Protein AF-A0A6C0CY95-F1 (afdb_monomer_lite)

pLDDT: mean 88.6, std 11.16, range [28.36, 98.69]

Organism: NCBI:txid1070528

Sequence (343 aa):
MEQKIYIDSLSKNLNIINSTYLKKLYDILENHKIVFPKYLNDEILTKTTGIYPIPKSKYIDEYLFNKTKSKSVIYTYIFKINNINCSFKYYFKQKQSALLDKYIMVISYILSLFSVKNVINIHLIELEDKKFFNNKYTALHVNSGFTLYYNSKIDIFVYRKEESVKVLIHELLHSIHLSGTYKNNKKLVNYYNNLYNVNIKTINIDEIYIELWARLLNCFICSKYSENHNYNTFNKYVSIEKKISEIQSYKICNYINNNKNIDINKYTHIVEYYLAVNQLLYNINEFLKYRFSKKKIFYLKDIQSFINFIISHPDYKLHKIRKNSIFNNTFRMSVIEFNLPRR

Radius of gyration: 19.49 Å; chains: 1; bounding box: 44×44×53 Å

Foldseek 3Di:
DVLCVLLVVCLVPQDFDDFPLLVVVLVVLVPQDFFAWAFPDPPQAPFFFDQQPDDDDLLADPVLVVVSRPFTTWGWTWTDQPNETEIEIETEDDDDDVVVVVLSRLVRSLCSLADAQAHEYEGEYADQQAQWDDLADASSRAHQWEWDDDPRYIYIYGRHPFCRSLSSQLRVLVSRCQAPDFDFDPVLQVLVCVVQQENAPGAGPSLLLSSLVSQLSLLSSQLCQDPNNDSSSSSSQLSSLLVLLLAQLLLVSVSCVVPGHYNSPPRHNSCRLRPLNNLCSQVVNVLSVVLVVDPHSRHNPPVVVVSVVSSVRVDGHHDDDDPPDPSNTHPRSHSRDRDRPPD

Secondary structure (DSSP, 8-state):
-HHHHHHHHHHTT------HHHHHHHHHHHS------EES-S-----EE----PPP-TTS-HHHHHHHTT--EEEEEEEEETTEEEEEEEEESS--SHHHHHHHHHHHHHHHHS---SEEEEEEEEE----B-SS--SHHHH--EEEEE-SSEEEEEEEESTTHHHHHHHHHHHHHTTT-S----HHHHHHHHHHHT-------HHHHHHHHHHHHHHHHHHHHTSSS-SHHHHHHHHHHHHHHHHHHHHHHHHHHHHSTT--TTSSS-HIIIIIIHHHHHHTHHHHHHHHHTSSSTT----HHHHHHHHHH-------PPPTT-TTSSB--S----------

Structure (mmCIF, N/CA/C/O backbone):
data_AF-A0A6C0CY95-F1
#
_entry.id   AF-A0A6C0CY95-F1
#
loop_
_atom_site.group_PDB
_atom_site.id
_atom_site.type_symbol
_atom_site.label_atom_id
_atom_site.label_alt_id
_atom_site.label_comp_id
_atom_site.label_asym_id
_atom_site.label_entity_id
_atom_site.label_seq_id
_atom_site.pdbx_PDB_ins_code
_atom_site.Cartn_x
_atom_site.Cartn_y
_atom_site.Cartn_z
_atom_site.occupancy
_atom_site.B_iso_or_equiv
_atom_site.auth_seq_id
_atom_site.auth_comp_id
_atom_site.auth_asym_id
_atom_site.auth_atom_id
_atom_site.pdbx_PDB_model_num
ATOM 1 N N . MET A 1 1 ? -10.336 12.020 -14.032 1.00 52.97 1 MET A N 1
ATOM 2 C CA . MET A 1 1 ? -11.391 12.936 -13.543 1.00 52.97 1 MET A CA 1
ATOM 3 C C . MET A 1 1 ? -11.728 12.654 -12.079 1.00 52.97 1 MET A C 1
ATOM 5 O O . MET A 1 1 ? -11.576 13.560 -11.277 1.00 52.97 1 MET A O 1
ATOM 9 N N . GLU A 1 2 ? -12.054 11.411 -11.697 1.00 72.12 2 GLU A N 1
ATOM 10 C CA . GLU A 1 2 ? -12.375 11.038 -10.298 1.00 72.12 2 GLU A CA 1
ATOM 11 C C . GLU A 1 2 ? -11.263 11.332 -9.275 1.00 72.12 2 GLU A C 1
ATOM 13 O O . GLU A 1 2 ? -11.534 11.929 -8.238 1.00 72.12 2 GLU A O 1
ATOM 18 N N . GLN A 1 3 ? -10.002 10.985 -9.567 1.00 78.94 3 GLN A N 1
ATOM 19 C CA . GLN A 1 3 ? -8.880 11.270 -8.660 1.00 78.94 3 GLN A CA 1
ATOM 20 C C . GLN A 1 3 ? -8.777 12.755 -8.296 1.00 78.94 3 GLN A C 1
ATOM 22 O O . GLN A 1 3 ? -8.585 13.091 -7.130 1.00 78.94 3 GLN A O 1
ATOM 27 N N . LYS A 1 4 ? -8.901 13.641 -9.292 1.00 83.44 4 LYS A N 1
ATOM 28 C CA . LYS A 1 4 ? -8.810 15.089 -9.084 1.00 83.44 4 LYS A CA 1
ATOM 29 C C . LYS A 1 4 ? -9.892 15.556 -8.110 1.00 83.44 4 LYS A C 1
ATOM 31 O O . LYS A 1 4 ? -9.579 16.270 -7.171 1.00 83.44 4 LYS A O 1
ATOM 36 N N . ILE A 1 5 ? -11.119 15.049 -8.251 1.00 84.94 5 ILE A N 1
ATOM 37 C CA . ILE A 1 5 ? -12.233 15.353 -7.340 1.00 84.94 5 ILE A CA 1
ATOM 38 C C . ILE A 1 5 ? -11.896 14.940 -5.896 1.00 84.94 5 ILE A C 1
ATOM 40 O O . ILE A 1 5 ? -12.113 15.720 -4.968 1.00 84.94 5 ILE A O 1
ATOM 44 N N . TYR A 1 6 ? -11.326 13.746 -5.692 1.00 86.56 6 TYR A N 1
ATOM 45 C CA . TYR A 1 6 ? -10.910 13.300 -4.359 1.00 86.56 6 TYR A CA 1
ATOM 46 C C . TYR A 1 6 ? -9.786 14.164 -3.779 1.00 86.56 6 TYR A C 1
ATOM 48 O O . TYR A 1 6 ? -9.897 14.625 -2.642 1.00 86.56 6 TYR A O 1
ATOM 56 N N . ILE A 1 7 ? -8.726 14.409 -4.554 1.00 86.50 7 ILE A N 1
ATOM 57 C CA . ILE A 1 7 ? -7.577 15.215 -4.125 1.00 86.50 7 ILE A CA 1
ATOM 58 C C . ILE A 1 7 ? -8.008 16.644 -3.801 1.00 86.50 7 ILE A C 1
ATOM 60 O O . ILE A 1 7 ? -7.642 17.154 -2.743 1.00 86.50 7 ILE A O 1
ATOM 64 N N . ASP A 1 8 ? -8.808 17.275 -4.657 1.00 87.75 8 ASP A N 1
ATOM 65 C CA . ASP A 1 8 ? -9.293 18.640 -4.457 1.00 87.75 8 ASP A CA 1
ATOM 66 C C . ASP A 1 8 ? -10.195 18.717 -3.219 1.00 87.75 8 ASP A C 1
ATOM 68 O O . ASP A 1 8 ? -10.076 19.646 -2.418 1.00 87.75 8 ASP A O 1
ATOM 72 N N . SER A 1 9 ? -11.050 17.711 -2.996 1.00 87.56 9 SER A N 1
ATOM 73 C CA . SER A 1 9 ? -11.887 17.639 -1.796 1.00 87.56 9 SER A CA 1
ATOM 74 C C . SER A 1 9 ? -11.072 17.467 -0.511 1.00 87.56 9 SER A C 1
ATOM 76 O O . SER A 1 9 ? -11.452 18.047 0.503 1.00 87.56 9 SER A O 1
ATOM 78 N N . LEU A 1 10 ? -9.998 16.669 -0.523 1.00 89.06 10 LEU A N 1
ATOM 79 C CA . LEU A 1 10 ? -9.157 16.416 0.659 1.00 89.06 10 LEU A CA 1
ATOM 80 C C . LEU A 1 10 ? -8.126 17.517 0.900 1.00 89.06 10 LEU A C 1
ATOM 82 O O . LEU A 1 10 ? -7.694 17.706 2.032 1.00 89.06 10 LEU A O 1
ATOM 86 N N . SER A 1 11 ? -7.738 18.245 -0.148 1.00 88.00 11 SER A N 1
ATOM 87 C CA . SER A 1 11 ? -6.786 19.354 -0.049 1.00 88.00 11 SER A CA 1
ATOM 88 C C . SER A 1 11 ? -7.379 20.559 0.689 1.00 88.00 11 SER A C 1
ATOM 90 O O . SER A 1 11 ? -6.632 21.364 1.242 1.00 88.00 11 SER A O 1
ATOM 92 N N . LYS A 1 12 ? -8.713 20.681 0.737 1.00 84.62 12 LYS A N 1
ATOM 93 C CA . LYS A 1 12 ? -9.406 21.707 1.527 1.00 84.62 12 LYS A CA 1
ATOM 94 C C . LYS A 1 12 ? -9.157 21.450 3.019 1.00 84.62 12 LYS A C 1
ATOM 96 O O . LYS A 1 12 ? -9.620 20.448 3.554 1.00 84.62 12 LYS A O 1
ATOM 101 N N . ASN A 1 13 ? -8.455 22.368 3.687 1.00 78.50 13 ASN A N 1
ATOM 102 C CA . ASN A 1 13 ? -8.052 22.271 5.100 1.00 78.50 13 ASN A CA 1
ATOM 103 C C . ASN A 1 13 ? -7.095 21.102 5.405 1.00 78.50 13 ASN A C 1
ATOM 105 O O . ASN A 1 13 ? -7.162 20.487 6.473 1.00 78.50 13 ASN A O 1
ATOM 109 N N . LEU A 1 14 ? -6.220 20.763 4.453 1.00 90.44 14 LEU A N 1
ATOM 110 C CA . LEU A 1 14 ? -5.227 19.714 4.647 1.00 90.44 14 LEU A CA 1
ATOM 111 C C . LEU A 1 14 ? -4.117 20.183 5.594 1.00 90.44 14 LEU A C 1
ATOM 113 O O . LEU A 1 14 ? -3.340 21.075 5.262 1.00 90.44 14 LEU A O 1
ATOM 117 N N . ASN A 1 15 ? -3.990 19.516 6.739 1.00 90.44 15 ASN A N 1
ATOM 118 C CA . ASN A 1 15 ? -2.839 19.702 7.615 1.00 90.44 15 ASN A CA 1
ATOM 119 C C . ASN A 1 15 ? -1.632 18.964 7.025 1.00 90.44 15 ASN A C 1
ATOM 121 O O . ASN A 1 15 ? -1.593 17.727 6.978 1.00 90.44 15 ASN A O 1
ATOM 125 N N . ILE A 1 16 ? -0.652 19.731 6.556 1.00 94.19 16 ILE A N 1
ATOM 126 C CA . ILE A 1 16 ? 0.604 19.190 6.041 1.00 94.19 16 ILE A CA 1
ATOM 127 C C . ILE A 1 16 ? 1.396 18.553 7.186 1.00 94.19 16 ILE A C 1
ATOM 129 O O . ILE A 1 16 ? 1.443 19.080 8.298 1.00 94.19 16 ILE A O 1
ATOM 133 N N . ILE A 1 17 ? 2.000 17.393 6.928 1.00 92.25 17 ILE A N 1
ATOM 134 C CA . ILE A 1 17 ? 2.817 16.704 7.923 1.00 92.25 17 ILE A CA 1
ATOM 135 C C . ILE A 1 17 ? 4.116 17.490 8.112 1.00 92.25 17 ILE A C 1
ATOM 137 O O . ILE A 1 17 ? 4.900 17.666 7.180 1.00 92.25 17 ILE A O 1
ATOM 141 N N . ASN A 1 18 ? 4.371 17.931 9.340 1.00 90.12 18 ASN A N 1
ATOM 142 C CA . ASN A 1 18 ? 5.668 18.471 9.718 1.00 90.12 18 ASN A CA 1
ATOM 143 C C . ASN A 1 18 ? 6.540 17.333 10.267 1.00 90.12 18 ASN A C 1
ATOM 145 O O . ASN A 1 18 ? 6.391 16.926 11.417 1.00 90.12 18 ASN A O 1
ATOM 149 N N . SER A 1 19 ? 7.399 16.762 9.421 1.00 93.00 19 SER A N 1
ATOM 150 C CA . SER A 1 19 ? 8.290 15.661 9.797 1.00 93.00 19 SER A CA 1
ATOM 151 C C . SER A 1 19 ? 9.636 15.787 9.095 1.00 93.00 19 SER A C 1
ATOM 153 O O . SER A 1 19 ? 9.735 15.683 7.871 1.00 93.00 19 SER A O 1
ATOM 155 N N . THR A 1 20 ? 10.700 15.935 9.881 1.00 96.19 20 THR A N 1
ATOM 156 C CA . THR A 1 20 ? 12.077 15.915 9.367 1.00 96.19 20 THR A CA 1
ATOM 157 C C . THR A 1 20 ? 12.437 14.547 8.788 1.00 96.19 20 THR A C 1
ATOM 159 O O . THR A 1 20 ? 13.171 14.463 7.806 1.00 96.19 20 THR A O 1
ATOM 162 N N . TYR A 1 21 ? 11.883 13.462 9.336 1.00 98.19 21 TYR A N 1
ATOM 163 C CA . TYR A 1 21 ? 12.096 12.110 8.821 1.00 98.19 21 TYR A CA 1
ATOM 164 C C . TYR A 1 21 ? 11.376 11.858 7.495 1.00 98.19 21 TYR A C 1
ATOM 166 O O . TYR A 1 21 ? 11.895 11.119 6.661 1.00 98.19 21 TYR A O 1
ATOM 174 N N . LEU A 1 22 ? 10.228 12.499 7.253 1.00 98.12 22 LEU A N 1
ATOM 175 C CA . LEU A 1 22 ? 9.571 12.438 5.948 1.00 98.12 22 LEU A CA 1
ATOM 176 C C . LEU A 1 22 ? 10.409 13.134 4.869 1.00 98.12 22 LEU A C 1
ATOM 178 O O . LEU A 1 22 ? 10.555 12.597 3.771 1.00 98.12 22 LEU A O 1
ATOM 182 N N . LYS A 1 23 ? 11.029 14.275 5.198 1.00 98.06 23 LYS A N 1
ATOM 183 C CA . LYS A 1 23 ? 12.003 14.936 4.316 1.00 98.06 23 LYS A CA 1
ATOM 184 C C . LYS A 1 23 ? 13.222 14.051 4.049 1.00 98.06 23 LYS A C 1
ATOM 186 O O . LYS A 1 23 ? 13.553 13.830 2.891 1.00 98.06 23 LYS A O 1
ATOM 191 N N . LYS A 1 24 ? 13.806 13.444 5.089 1.00 98.19 24 LYS A N 1
ATOM 192 C CA . LYS A 1 24 ? 14.904 12.472 4.927 1.00 98.19 24 LYS A CA 1
ATOM 193 C C . LYS A 1 24 ? 14.519 11.300 4.018 1.00 98.19 24 LYS A C 1
ATOM 195 O O . LYS A 1 24 ? 15.341 10.855 3.224 1.00 98.19 24 LYS A O 1
ATOM 200 N N . LEU A 1 25 ? 13.286 10.791 4.123 1.00 98.56 25 LEU A N 1
ATOM 201 C CA . LEU A 1 25 ? 12.800 9.725 3.243 1.00 98.56 25 LEU A CA 1
ATOM 202 C C . LEU A 1 25 ? 12.734 10.201 1.788 1.00 98.56 25 LEU A C 1
ATOM 204 O O . LEU A 1 25 ? 13.216 9.492 0.909 1.00 98.56 25 LEU A O 1
ATOM 208 N N . TYR A 1 26 ? 12.182 11.392 1.543 1.00 98.44 26 TYR A N 1
ATOM 209 C CA . TYR A 1 26 ? 12.166 11.994 0.209 1.00 98.44 26 TYR A CA 1
ATOM 210 C C . TYR A 1 26 ? 13.576 12.099 -0.375 1.00 98.44 26 TYR A C 1
ATOM 212 O O . TYR A 1 26 ? 13.793 11.674 -1.502 1.00 98.44 26 TYR A O 1
ATOM 220 N N . ASP A 1 27 ? 14.539 12.601 0.399 1.00 98.00 27 ASP A N 1
ATOM 221 C CA . ASP A 1 27 ? 15.909 12.793 -0.081 1.00 98.00 27 ASP A CA 1
ATOM 222 C C . ASP A 1 27 ? 16.593 11.452 -0.419 1.00 98.00 27 ASP A C 1
ATOM 224 O O . ASP A 1 27 ? 17.306 11.363 -1.415 1.00 98.00 27 ASP A O 1
ATOM 228 N N . ILE A 1 28 ? 16.341 10.379 0.348 1.00 97.38 28 ILE A N 1
ATOM 229 C CA . ILE A 1 28 ? 16.828 9.026 0.011 1.00 97.38 28 ILE A CA 1
ATOM 230 C C . ILE A 1 28 ? 16.225 8.532 -1.304 1.00 97.38 28 ILE A C 1
ATOM 232 O O . ILE A 1 28 ? 16.941 8.000 -2.150 1.00 97.38 28 ILE A O 1
ATOM 236 N N . LEU A 1 29 ? 14.908 8.674 -1.463 1.00 97.81 29 LEU A N 1
ATOM 237 C CA . LEU A 1 29 ? 14.194 8.197 -2.647 1.00 97.81 29 LEU A CA 1
ATOM 238 C C . LEU A 1 29 ? 14.565 9.000 -3.899 1.00 97.81 29 LEU A C 1
ATOM 240 O O . LEU A 1 29 ? 14.649 8.439 -4.994 1.00 97.81 29 LEU A O 1
ATOM 244 N N . GLU A 1 30 ? 14.810 10.298 -3.745 1.00 97.19 30 GLU A N 1
ATOM 245 C CA . GLU A 1 30 ? 15.161 11.185 -4.847 1.00 97.19 30 GLU A CA 1
ATOM 246 C C . GLU A 1 30 ? 16.589 10.970 -5.338 1.00 97.19 30 GLU A C 1
ATOM 248 O O . GLU A 1 30 ? 16.810 10.897 -6.545 1.00 97.19 30 GLU A O 1
ATOM 253 N N . ASN A 1 31 ? 17.532 10.771 -4.416 1.00 96.56 31 ASN A N 1
ATOM 254 C CA . ASN A 1 31 ? 18.930 10.504 -4.748 1.00 96.56 31 ASN A CA 1
ATOM 255 C C . ASN A 1 31 ? 19.184 9.056 -5.201 1.00 96.56 31 ASN A C 1
ATOM 257 O O . ASN A 1 31 ? 20.305 8.709 -5.582 1.00 96.56 31 ASN A O 1
ATOM 261 N N . HIS A 1 32 ? 18.170 8.188 -5.156 1.00 95.50 32 HIS A N 1
ATOM 262 C CA . HIS A 1 32 ? 18.302 6.805 -5.595 1.00 95.50 32 HIS A CA 1
ATOM 263 C C . HIS A 1 32 ? 18.453 6.706 -7.119 1.00 95.50 32 HIS A C 1
ATOM 265 O O . HIS A 1 32 ? 17.602 7.164 -7.887 1.00 95.50 32 HIS A O 1
ATOM 271 N N . LYS A 1 33 ? 19.525 6.046 -7.567 1.00 92.62 33 LYS A N 1
ATOM 272 C CA . LYS A 1 33 ? 19.811 5.848 -8.990 1.00 92.62 33 LYS A CA 1
ATOM 273 C C . LYS A 1 33 ? 18.941 4.731 -9.567 1.00 92.62 33 LYS A C 1
ATOM 275 O O . LYS A 1 33 ? 19.113 3.557 -9.241 1.00 92.62 33 LYS A O 1
ATOM 280 N N . ILE A 1 34 ? 18.051 5.104 -10.482 1.00 91.31 34 ILE A N 1
ATOM 281 C CA . ILE A 1 34 ? 17.190 4.163 -11.203 1.00 91.31 34 ILE A CA 1
ATOM 282 C C . ILE A 1 34 ? 18.030 3.345 -12.182 1.00 91.31 34 ILE A C 1
ATOM 284 O O . ILE A 1 34 ? 18.854 3.888 -12.920 1.00 91.31 34 ILE A O 1
ATOM 288 N N . VAL A 1 35 ? 17.779 2.038 -12.221 1.00 91.12 35 VAL A N 1
ATOM 289 C CA . VAL A 1 35 ? 18.323 1.149 -13.249 1.00 91.12 35 VAL A CA 1
ATOM 290 C C . VAL A 1 35 ? 17.238 0.891 -14.280 1.00 91.12 35 VAL A C 1
ATOM 292 O O . VAL A 1 35 ? 16.217 0.266 -13.990 1.00 91.12 35 VAL A O 1
ATOM 295 N N . PHE A 1 36 ? 17.454 1.423 -15.480 1.00 88.69 36 PHE A N 1
ATOM 296 C CA . PHE A 1 36 ? 16.530 1.275 -16.595 1.00 88.69 36 PHE A CA 1
ATOM 297 C C . PHE A 1 36 ? 16.501 -0.173 -17.106 1.00 88.69 36 PHE A C 1
ATOM 299 O O . PHE A 1 36 ? 17.498 -0.892 -16.991 1.00 88.69 36 PHE A O 1
ATOM 306 N N . PRO A 1 37 ? 15.356 -0.621 -17.645 1.00 88.06 37 PRO A N 1
ATOM 307 C CA . PRO A 1 37 ? 15.205 -1.987 -18.115 1.00 88.06 37 PRO A CA 1
ATOM 308 C C . PRO A 1 37 ? 16.070 -2.213 -19.360 1.00 88.06 37 PRO A C 1
ATOM 310 O O . PRO A 1 37 ? 15.991 -1.461 -20.330 1.00 88.06 37 PRO A O 1
ATOM 313 N N . LYS A 1 38 ? 16.867 -3.283 -19.354 1.00 89.56 38 LYS A N 1
ATOM 314 C CA . LYS A 1 38 ? 17.509 -3.818 -20.558 1.00 89.56 38 LYS A CA 1
ATOM 315 C C . LYS A 1 38 ? 16.559 -4.828 -21.192 1.00 89.56 38 LYS A C 1
ATOM 317 O O . LYS A 1 38 ? 16.403 -5.930 -20.664 1.00 89.56 38 LYS A O 1
ATOM 322 N N . TYR A 1 39 ? 15.902 -4.448 -22.282 1.00 84.88 39 TYR A N 1
ATOM 323 C CA . TYR A 1 39 ? 15.034 -5.354 -23.035 1.00 84.88 39 TYR A CA 1
ATOM 324 C C . TYR A 1 39 ? 15.860 -6.502 -23.621 1.00 84.88 39 TYR A C 1
ATOM 326 O O . TYR A 1 39 ? 16.982 -6.291 -24.077 1.00 84.88 39 TYR A O 1
ATOM 334 N N . LEU A 1 40 ? 15.341 -7.727 -23.510 1.00 79.06 40 LEU A N 1
ATOM 335 C CA . LEU A 1 40 ? 16.050 -8.932 -23.957 1.00 79.06 40 LEU A CA 1
ATOM 336 C C . LEU A 1 40 ? 15.693 -9.334 -25.392 1.00 79.06 40 LEU A C 1
ATOM 338 O O . LEU A 1 40 ? 16.462 -10.064 -26.003 1.00 79.06 40 LEU A O 1
ATOM 342 N N . ASN A 1 41 ? 14.580 -8.824 -25.925 1.00 71.50 41 ASN A N 1
ATOM 343 C CA . ASN A 1 41 ? 14.159 -9.020 -27.308 1.00 71.50 41 ASN A CA 1
ATOM 344 C C . ASN A 1 41 ? 13.892 -7.652 -27.950 1.00 71.50 41 ASN A C 1
ATOM 346 O O . ASN A 1 41 ? 13.248 -6.805 -27.324 1.00 71.50 41 ASN A O 1
ATOM 350 N N . ASP A 1 42 ? 14.334 -7.471 -29.197 1.00 53.16 42 ASP A N 1
ATOM 351 C CA . ASP A 1 42 ? 14.056 -6.269 -30.001 1.00 53.16 42 ASP A CA 1
ATOM 352 C C . ASP A 1 42 ? 12.573 -6.181 -30.407 1.00 53.16 42 ASP A C 1
ATOM 354 O O . ASP A 1 42 ? 12.019 -5.096 -30.593 1.00 53.16 42 ASP A O 1
ATOM 358 N N . GLU A 1 43 ? 11.879 -7.324 -30.455 1.00 50.75 43 GLU A N 1
ATOM 359 C CA . GLU A 1 43 ? 10.435 -7.384 -30.657 1.00 50.75 43 GLU A CA 1
ATOM 360 C C . GLU A 1 43 ? 9.682 -7.249 -29.330 1.00 50.75 43 GLU A C 1
ATOM 362 O O . GLU A 1 43 ? 9.414 -8.200 -28.596 1.00 50.75 43 GLU A O 1
ATOM 367 N N . ILE A 1 44 ? 9.285 -6.011 -29.063 1.00 54.22 44 ILE A N 1
ATOM 368 C CA . ILE A 1 44 ? 8.513 -5.543 -27.904 1.00 54.22 44 ILE A CA 1
ATOM 369 C C . ILE A 1 44 ? 7.109 -6.202 -27.815 1.00 54.22 44 ILE A C 1
ATOM 371 O O . ILE A 1 44 ? 6.370 -6.016 -26.847 1.00 54.22 44 ILE A O 1
ATOM 375 N N . LEU A 1 45 ? 6.685 -6.945 -28.843 1.00 55.12 45 LEU A N 1
ATOM 376 C CA . LEU A 1 45 ? 5.273 -7.148 -29.162 1.00 55.12 45 LEU A CA 1
ATOM 377 C C . LEU A 1 45 ? 4.988 -8.525 -29.782 1.00 55.12 45 LEU A C 1
ATOM 379 O O . LEU A 1 45 ? 4.619 -8.622 -30.949 1.00 55.12 45 LEU A O 1
ATOM 383 N N . THR A 1 46 ? 5.015 -9.598 -28.993 1.00 55.94 46 THR A N 1
ATOM 384 C CA . THR A 1 46 ? 4.299 -10.821 -29.398 1.00 55.94 46 THR A CA 1
ATOM 385 C C . THR A 1 46 ? 2.808 -10.638 -29.115 1.00 55.94 46 THR A C 1
ATOM 387 O O . THR A 1 46 ? 2.322 -10.901 -28.014 1.00 55.94 46 THR A O 1
ATOM 390 N N . LYS A 1 47 ? 2.058 -10.134 -30.106 1.00 56.84 47 LYS A N 1
ATOM 391 C CA . LYS A 1 47 ? 0.591 -10.102 -30.038 1.00 56.84 47 LYS A CA 1
ATOM 392 C C . LYS A 1 47 ? 0.086 -11.536 -30.146 1.00 56.84 47 LYS A C 1
ATOM 394 O O . LYS A 1 47 ? -0.072 -12.070 -31.237 1.00 56.84 47 LYS A O 1
ATOM 399 N N . THR A 1 48 ? -0.181 -12.143 -29.002 1.00 60.28 48 THR A N 1
ATOM 400 C CA . THR A 1 48 ? -0.810 -13.462 -28.926 1.00 60.28 48 THR A CA 1
ATOM 401 C C . THR A 1 48 ? -2.241 -13.315 -28.431 1.00 60.28 48 THR A C 1
ATOM 403 O O . THR A 1 48 ? -2.555 -12.423 -27.635 1.00 60.28 48 THR A O 1
ATOM 406 N N . THR A 1 49 ? -3.128 -14.169 -28.938 1.00 56.97 49 THR A N 1
ATOM 407 C CA . THR A 1 49 ? -4.439 -14.382 -28.330 1.00 56.97 49 THR A CA 1
ATOM 408 C C . THR A 1 49 ? -4.278 -15.381 -27.192 1.00 56.97 49 THR A C 1
ATOM 410 O O . THR A 1 49 ? -3.863 -16.511 -27.432 1.00 56.97 49 THR A O 1
ATOM 413 N N . GLY A 1 50 ? -4.592 -14.992 -25.962 1.00 58.84 50 GLY A N 1
ATOM 414 C CA . GLY A 1 50 ? -4.489 -15.877 -24.807 1.00 58.84 50 GLY A CA 1
ATOM 415 C C . GLY A 1 50 ? -5.353 -15.413 -23.643 1.00 58.84 50 GLY A C 1
ATOM 416 O O . GLY A 1 50 ? -5.636 -14.228 -23.493 1.00 58.84 50 GLY A O 1
ATOM 417 N N . ILE A 1 51 ? -5.787 -16.363 -22.821 1.00 63.91 51 ILE A N 1
ATOM 418 C CA . ILE A 1 51 ? -6.608 -16.097 -21.639 1.00 63.91 51 ILE A CA 1
ATOM 419 C C . ILE A 1 51 ? -5.699 -15.579 -20.522 1.00 63.91 51 ILE A C 1
ATOM 421 O O . ILE A 1 51 ? -4.600 -16.100 -20.325 1.00 63.91 51 ILE A O 1
ATOM 425 N N . TYR A 1 52 ? -6.152 -14.572 -19.771 1.00 70.94 52 TYR A N 1
ATOM 426 C CA . TYR A 1 52 ? -5.462 -14.146 -18.554 1.00 70.94 52 TYR A CA 1
ATOM 427 C C . TYR A 1 52 ? -5.283 -15.337 -17.602 1.00 70.94 52 TYR A C 1
ATOM 429 O O . TYR A 1 52 ? -6.285 -15.882 -17.131 1.00 70.94 52 TYR A O 1
ATOM 437 N N . PRO A 1 53 ? -4.041 -15.756 -17.298 1.00 69.62 53 PRO A N 1
ATOM 438 C CA . PRO A 1 53 ? -3.772 -16.995 -16.581 1.00 69.62 53 PRO A CA 1
ATOM 439 C C . PRO A 1 53 ? -3.869 -16.764 -15.074 1.00 69.62 53 PRO A C 1
ATOM 441 O O . PRO A 1 53 ? -2.981 -17.156 -14.323 1.00 69.62 53 PRO A O 1
ATOM 444 N N . ILE A 1 54 ? -4.903 -16.057 -14.619 1.00 78.00 54 ILE A N 1
ATOM 445 C CA . ILE A 1 54 ? -5.118 -15.913 -13.188 1.00 78.00 54 ILE A CA 1
ATOM 446 C C . ILE A 1 54 ? -5.563 -17.268 -12.645 1.00 78.00 54 ILE A C 1
ATOM 448 O O . ILE A 1 54 ? -6.529 -17.839 -13.153 1.00 78.00 54 ILE A O 1
ATOM 452 N N . PRO A 1 55 ? -4.871 -17.833 -11.650 1.00 84.75 55 PRO A N 1
ATOM 453 C CA . PRO A 1 55 ? -5.362 -19.029 -10.992 1.00 84.75 55 PRO A CA 1
ATOM 454 C C . PRO A 1 55 ? -6.564 -18.669 -10.117 1.00 84.75 55 PRO A C 1
ATOM 456 O O . PRO A 1 55 ? -6.628 -17.577 -9.540 1.00 84.75 55 PRO A O 1
ATOM 459 N N . LYS A 1 56 ? -7.522 -19.597 -9.985 1.00 84.06 56 LYS A N 1
ATOM 460 C CA . LYS A 1 56 ? -8.588 -19.451 -8.986 1.00 84.06 56 LYS A CA 1
ATOM 461 C C . LYS A 1 56 ? -7.921 -19.400 -7.611 1.00 84.06 56 LYS A C 1
ATOM 463 O O . LYS A 1 56 ? -7.140 -20.278 -7.257 1.00 84.06 56 LYS A O 1
ATOM 468 N N . SER A 1 57 ? -8.189 -18.336 -6.867 1.00 86.69 57 SER A N 1
ATOM 469 C CA . SER A 1 57 ? -7.501 -18.020 -5.618 1.00 86.69 57 SER A CA 1
ATOM 470 C C . SER A 1 57 ? -8.460 -17.321 -4.666 1.00 86.69 57 SER A C 1
ATOM 472 O O . SER A 1 57 ? -9.348 -16.599 -5.108 1.00 86.69 57 SER A O 1
ATOM 474 N N . LYS A 1 58 ? -8.253 -17.478 -3.353 1.00 88.62 58 LYS A N 1
ATOM 475 C CA . LYS A 1 58 ? -9.046 -16.785 -2.320 1.00 88.62 58 LYS A CA 1
ATOM 476 C C . LYS A 1 58 ? -8.922 -15.254 -2.375 1.00 88.62 58 LYS A C 1
ATOM 478 O O . LYS A 1 58 ? -9.723 -14.554 -1.766 1.00 88.62 58 LYS A O 1
ATOM 483 N N . TYR A 1 59 ? -7.910 -14.738 -3.077 1.00 89.12 59 TYR A N 1
ATOM 484 C CA . TYR A 1 59 ? -7.617 -13.307 -3.175 1.00 89.12 59 TYR A CA 1
ATOM 485 C C . TYR A 1 59 ? -8.368 -12.588 -4.306 1.00 89.12 59 TYR A C 1
ATOM 487 O O . TYR A 1 59 ? -8.334 -11.356 -4.360 1.00 89.12 59 TYR A O 1
ATOM 495 N N . ILE A 1 60 ? -9.047 -13.327 -5.190 1.00 90.50 60 ILE A N 1
ATOM 496 C CA . ILE A 1 60 ? -9.908 -12.777 -6.239 1.00 90.50 60 ILE A CA 1
ATOM 497 C C . ILE A 1 60 ? -11.316 -13.360 -6.114 1.00 90.50 60 ILE A C 1
ATOM 499 O O . ILE A 1 60 ? -11.501 -14.565 -5.977 1.00 90.50 60 ILE A O 1
ATOM 503 N N . ASP A 1 61 ? -12.315 -12.484 -6.164 1.00 92.31 61 ASP A N 1
ATOM 504 C CA . ASP A 1 61 ? -13.716 -12.892 -6.169 1.00 92.31 61 ASP A CA 1
ATOM 505 C C . ASP A 1 61 ? -14.085 -13.618 -7.474 1.00 92.31 61 ASP A C 1
ATOM 507 O O . ASP A 1 61 ? -13.587 -13.272 -8.549 1.00 92.31 61 ASP A O 1
ATOM 511 N N . GLU A 1 62 ? -14.980 -14.605 -7.398 1.00 91.25 62 GLU A N 1
ATOM 512 C CA . GLU A 1 62 ? -15.384 -15.424 -8.546 1.00 91.25 62 GLU A CA 1
ATOM 513 C C . GLU A 1 62 ? -15.968 -14.595 -9.700 1.00 91.25 62 GLU A C 1
ATOM 515 O O . GLU A 1 62 ? -15.695 -14.881 -10.871 1.00 91.25 62 GLU A O 1
ATOM 520 N N . TYR A 1 63 ? -16.699 -13.521 -9.394 1.00 91.94 63 TYR A N 1
ATOM 521 C CA . TYR A 1 63 ? -17.224 -12.602 -10.400 1.00 91.94 63 TYR A CA 1
ATOM 522 C C . TYR A 1 63 ? -16.100 -11.938 -11.207 1.00 91.94 63 TYR A C 1
ATOM 524 O O . TYR A 1 63 ? -16.121 -11.930 -12.442 1.00 91.94 63 TYR A O 1
ATOM 532 N N . LEU A 1 64 ? -15.079 -11.420 -10.519 1.00 91.19 64 LEU A N 1
ATOM 533 C CA . LEU A 1 64 ? -13.942 -10.764 -11.166 1.00 91.19 64 LEU A CA 1
ATOM 534 C C . LEU A 1 64 ? -13.070 -11.763 -11.909 1.00 91.19 64 LEU A C 1
ATOM 536 O O . LEU A 1 64 ? -12.665 -11.494 -13.038 1.00 91.19 64 LEU A O 1
ATOM 540 N N . PHE A 1 65 ? -12.842 -12.933 -11.313 1.00 91.12 65 PHE A N 1
ATOM 541 C CA . PHE A 1 65 ? -12.144 -14.040 -11.952 1.00 91.12 65 PHE A CA 1
ATOM 542 C C . PHE A 1 65 ? -12.782 -14.386 -13.301 1.00 91.12 65 PHE A C 1
ATOM 544 O O . PHE A 1 65 ? -12.092 -14.426 -14.319 1.00 91.12 65 PHE A O 1
ATOM 551 N N . ASN A 1 66 ? -14.105 -14.543 -13.357 1.00 89.56 66 ASN A N 1
ATOM 552 C CA . ASN A 1 66 ? -14.797 -14.846 -14.608 1.00 89.56 66 ASN A CA 1
ATOM 553 C C . ASN A 1 66 ? -14.686 -13.713 -15.639 1.00 89.56 66 ASN A C 1
ATOM 555 O O . ASN A 1 66 ? -14.473 -13.991 -16.820 1.00 89.56 66 ASN A O 1
ATOM 559 N N . LYS A 1 67 ? -14.724 -12.443 -15.215 1.00 88.44 67 LYS A N 1
ATOM 560 C CA . LYS A 1 67 ? -14.479 -11.305 -16.118 1.00 88.44 67 LYS A CA 1
ATOM 561 C C . LYS A 1 67 ? -13.099 -11.345 -16.764 1.00 88.44 67 LYS A C 1
ATOM 563 O O . LYS A 1 67 ? -12.967 -10.946 -17.927 1.00 88.44 67 LYS A O 1
ATOM 568 N N . THR A 1 68 ? -12.086 -11.842 -16.053 1.00 85.44 68 THR A N 1
ATOM 569 C CA . THR A 1 68 ? -10.727 -11.908 -16.601 1.00 85.44 68 THR A CA 1
ATOM 570 C C . THR A 1 68 ? -10.600 -12.828 -17.815 1.00 85.44 68 THR A C 1
ATOM 572 O O . THR A 1 68 ? -9.813 -12.540 -18.716 1.00 85.44 68 THR A O 1
ATOM 575 N N . LYS A 1 69 ? -11.438 -13.871 -17.907 1.00 81.62 69 LYS A N 1
ATOM 576 C CA . LYS A 1 69 ? -11.419 -14.842 -19.013 1.00 81.62 69 LYS A CA 1
ATOM 577 C C . LYS A 1 69 ? -11.737 -14.217 -20.375 1.00 81.62 69 LYS A C 1
ATOM 579 O O . LYS A 1 69 ? -11.322 -14.733 -21.403 1.00 81.62 69 LYS A O 1
ATOM 584 N N . SER A 1 70 ? -12.457 -13.093 -20.381 1.00 72.56 70 SER A N 1
ATOM 585 C CA . SER A 1 70 ? -12.886 -12.391 -21.600 1.00 72.56 70 SER A CA 1
ATOM 586 C C . SER A 1 70 ? -11.803 -11.521 -22.258 1.00 72.56 70 SER A C 1
ATOM 588 O O . SER A 1 70 ? -12.071 -10.873 -23.272 1.00 72.56 70 SER A O 1
ATOM 590 N N . LYS A 1 71 ? -10.601 -11.428 -21.672 1.00 69.88 71 LYS A N 1
ATOM 591 C CA . LYS A 1 71 ? -9.503 -10.599 -22.190 1.00 69.88 71 LYS A CA 1
ATOM 592 C C . LYS A 1 71 ? -8.502 -11.490 -22.913 1.00 69.88 71 LYS A C 1
ATOM 594 O O . LYS A 1 71 ? -7.914 -12.368 -22.291 1.00 69.88 71 LYS A O 1
ATOM 599 N N . SER A 1 72 ? -8.344 -11.255 -24.214 1.00 65.12 72 SER A N 1
ATOM 600 C CA . SER A 1 72 ? -7.599 -12.140 -25.110 1.00 65.12 72 SER A CA 1
ATOM 601 C C . SER A 1 72 ? -6.316 -11.540 -25.681 1.00 65.12 72 SER A C 1
ATOM 603 O O . SER A 1 72 ? -5.472 -12.304 -26.124 1.00 65.12 72 SER A O 1
ATOM 605 N N . VAL A 1 73 ? -6.129 -10.214 -25.702 1.00 67.00 73 VAL A N 1
ATOM 606 C CA . VAL A 1 73 ? -4.929 -9.610 -26.310 1.00 67.00 73 VAL A CA 1
ATOM 607 C C . VAL A 1 73 ? -3.855 -9.397 -25.258 1.00 67.00 73 VAL A C 1
ATOM 609 O O . VAL A 1 73 ? -4.098 -8.704 -24.269 1.00 67.00 73 VAL A O 1
ATOM 612 N N . ILE A 1 74 ? -2.672 -9.961 -25.507 1.00 73.25 74 ILE A N 1
ATOM 613 C CA . ILE A 1 74 ? -1.528 -9.913 -24.597 1.00 73.25 74 ILE A CA 1
ATOM 614 C C . ILE A 1 74 ? -0.379 -9.149 -25.254 1.00 73.25 74 ILE A C 1
ATOM 616 O O . ILE A 1 74 ? 0.009 -9.454 -26.381 1.00 73.25 74 ILE A O 1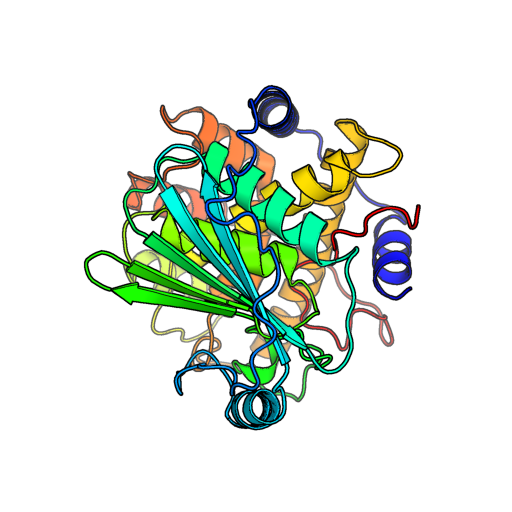
ATOM 620 N N . TYR A 1 75 ? 0.198 -8.195 -24.524 1.00 80.88 75 TYR A N 1
ATOM 621 C CA . TYR A 1 75 ? 1.551 -7.709 -24.786 1.00 80.88 75 TYR A CA 1
ATOM 622 C C . TYR A 1 75 ? 2.511 -8.266 -23.755 1.00 80.88 75 TYR A C 1
ATOM 624 O O . TYR A 1 75 ? 2.245 -8.157 -22.560 1.00 80.88 75 TYR A O 1
ATOM 632 N N . THR A 1 76 ? 3.614 -8.844 -24.223 1.00 84.88 76 THR A N 1
ATOM 633 C CA . THR A 1 76 ? 4.647 -9.429 -23.370 1.00 84.88 76 THR A CA 1
ATOM 634 C C . THR A 1 76 ? 5.947 -8.665 -23.552 1.00 84.88 76 THR A C 1
ATOM 636 O O . THR A 1 76 ? 6.502 -8.638 -24.644 1.00 84.88 76 THR A O 1
ATOM 639 N N . TYR A 1 77 ? 6.442 -8.100 -22.459 1.00 86.00 77 TYR A N 1
ATOM 640 C CA . TYR A 1 77 ? 7.734 -7.438 -22.375 1.00 86.00 77 TYR A CA 1
ATOM 641 C C . TYR A 1 77 ? 8.664 -8.309 -21.548 1.00 86.00 77 TYR A C 1
ATOM 643 O O . TYR A 1 77 ? 8.339 -8.642 -20.408 1.00 86.00 77 TYR A O 1
ATOM 651 N N . ILE A 1 78 ? 9.823 -8.649 -22.099 1.00 89.56 78 ILE A N 1
ATOM 652 C CA . ILE A 1 78 ? 10.864 -9.382 -21.383 1.00 89.56 78 ILE A CA 1
ATOM 653 C C . ILE A 1 78 ? 12.060 -8.454 -21.239 1.00 89.56 78 ILE A C 1
ATOM 655 O O . ILE A 1 78 ? 12.622 -7.973 -22.225 1.00 89.56 78 ILE A O 1
ATOM 659 N N . PHE A 1 79 ? 12.433 -8.173 -20.000 1.00 91.25 79 PHE A N 1
ATOM 660 C CA . PHE A 1 79 ? 13.512 -7.248 -19.696 1.00 91.25 79 PHE A CA 1
ATOM 661 C C . PHE A 1 79 ? 14.255 -7.664 -18.438 1.00 91.25 79 PHE A C 1
ATOM 663 O O . PHE A 1 79 ? 13.786 -8.461 -17.626 1.00 91.25 79 PHE A O 1
ATOM 670 N N . LYS A 1 80 ? 15.438 -7.086 -18.275 1.00 91.31 80 LYS A N 1
ATOM 671 C CA . LYS A 1 80 ? 16.289 -7.273 -17.113 1.00 91.31 80 LYS A CA 1
ATOM 672 C C . LYS A 1 80 ? 16.489 -5.937 -16.410 1.00 91.31 80 LYS A C 1
ATOM 674 O O . LYS A 1 80 ? 16.855 -4.952 -17.045 1.00 91.31 80 LYS A O 1
ATOM 679 N N . ILE A 1 81 ? 16.256 -5.901 -15.102 1.00 90.00 81 ILE A N 1
ATOM 680 C CA . ILE A 1 81 ? 16.623 -4.770 -14.236 1.00 90.00 81 ILE A CA 1
ATOM 681 C C . ILE A 1 81 ? 17.663 -5.300 -13.264 1.00 90.00 81 ILE A C 1
ATOM 683 O O . ILE A 1 81 ? 17.414 -6.288 -12.573 1.00 90.00 81 ILE A O 1
ATOM 687 N N . ASN A 1 82 ? 18.841 -4.677 -13.218 1.00 85.62 82 ASN A N 1
ATOM 688 C CA . ASN A 1 82 ? 20.002 -5.243 -12.528 1.00 85.62 82 ASN A CA 1
ATOM 689 C C . ASN A 1 82 ? 20.295 -6.670 -13.033 1.00 85.62 82 ASN A C 1
ATOM 691 O O . ASN A 1 82 ? 20.612 -6.869 -14.204 1.00 85.62 82 ASN A O 1
ATOM 695 N N . ASN A 1 83 ? 20.145 -7.662 -12.151 1.00 86.56 83 ASN A N 1
ATOM 696 C CA . ASN A 1 83 ? 20.276 -9.086 -12.442 1.00 86.56 83 ASN A CA 1
ATOM 697 C C . ASN A 1 83 ? 18.948 -9.857 -12.399 1.00 86.56 83 ASN A C 1
ATOM 699 O O . ASN A 1 83 ? 18.954 -11.082 -12.456 1.00 86.56 83 ASN A O 1
ATOM 703 N N . ILE A 1 84 ? 17.821 -9.147 -12.330 1.00 90.31 84 ILE A N 1
ATOM 704 C CA . ILE A 1 84 ? 16.487 -9.726 -12.182 1.00 90.31 84 ILE A CA 1
ATOM 705 C C . ILE A 1 84 ? 15.854 -9.867 -13.562 1.00 90.31 84 ILE A C 1
ATOM 707 O O . ILE A 1 84 ? 15.615 -8.867 -14.243 1.00 90.31 84 ILE A O 1
ATOM 711 N N . ASN A 1 85 ? 15.549 -11.101 -13.957 1.00 92.50 85 ASN A N 1
ATOM 712 C CA . ASN A 1 85 ? 14.761 -11.363 -15.157 1.00 92.50 85 ASN A CA 1
ATOM 713 C C . ASN A 1 85 ? 13.289 -11.065 -14.867 1.00 92.50 85 ASN A C 1
ATOM 715 O O . ASN A 1 85 ? 12.715 -11.609 -13.919 1.00 92.50 85 ASN A O 1
ATOM 719 N N . CYS A 1 86 ? 12.694 -10.208 -15.690 1.00 93.50 86 CYS A N 1
ATOM 720 C CA . CYS A 1 86 ? 11.317 -9.768 -15.561 1.00 93.50 86 CYS A CA 1
ATOM 721 C C . CYS A 1 86 ? 10.530 -10.085 -16.836 1.00 93.50 86 CYS A C 1
ATOM 723 O O . CYS A 1 86 ? 11.003 -9.840 -17.947 1.00 93.50 86 CYS A O 1
ATOM 725 N N . SER A 1 87 ? 9.301 -10.568 -16.670 1.00 92.38 87 SER A N 1
ATOM 726 C CA . SER A 1 87 ? 8.301 -10.634 -17.738 1.00 92.38 87 SER A CA 1
ATOM 727 C C . SER A 1 87 ? 7.094 -9.798 -17.333 1.00 92.38 87 SER A C 1
ATOM 729 O O . SER A 1 87 ? 6.445 -10.102 -16.339 1.00 92.38 87 SER A O 1
ATOM 731 N N . PHE A 1 88 ? 6.722 -8.798 -18.121 1.00 91.94 88 PHE A N 1
ATOM 732 C CA . PHE A 1 88 ? 5.497 -8.029 -17.918 1.00 91.94 88 PHE A CA 1
ATOM 733 C C . PHE A 1 88 ? 4.490 -8.350 -19.017 1.00 91.94 88 PHE A C 1
ATOM 735 O O . PHE A 1 88 ? 4.759 -8.144 -20.197 1.00 91.94 88 PHE A O 1
ATOM 742 N N . LYS A 1 89 ? 3.334 -8.879 -18.620 1.00 89.31 89 LYS A N 1
ATOM 743 C CA . LYS A 1 89 ? 2.231 -9.243 -19.503 1.00 89.31 89 LYS A CA 1
ATOM 744 C C . LYS A 1 89 ? 1.041 -8.329 -19.245 1.00 89.31 89 LYS A C 1
ATOM 746 O O . LYS A 1 89 ? 0.482 -8.343 -18.147 1.00 89.31 89 LYS A O 1
ATOM 751 N N . TYR A 1 90 ? 0.640 -7.571 -20.260 1.00 87.50 90 TYR A N 1
ATOM 752 C CA . TYR A 1 90 ? -0.518 -6.684 -20.208 1.00 87.50 90 TYR A CA 1
ATOM 753 C C . TYR A 1 90 ? -1.662 -7.219 -21.067 1.00 87.50 90 TYR A C 1
ATOM 755 O O . TYR A 1 90 ? -1.483 -7.460 -22.259 1.00 87.50 90 TYR A O 1
ATOM 763 N N . TYR A 1 91 ? -2.831 -7.389 -20.452 1.00 85.81 91 TYR A N 1
ATOM 764 C CA . TYR A 1 91 ? -4.015 -8.025 -21.017 1.00 85.81 91 TYR A CA 1
ATOM 765 C C . TYR A 1 91 ? -5.121 -6.985 -21.174 1.00 85.81 91 TYR A C 1
ATOM 767 O O . TYR A 1 91 ? -5.598 -6.419 -20.194 1.00 85.81 91 TYR A O 1
ATOM 775 N N . PHE A 1 92 ? -5.571 -6.726 -22.397 1.00 76.94 92 PHE A N 1
ATOM 776 C CA . PHE A 1 92 ? -6.538 -5.656 -22.660 1.00 76.94 92 PHE A CA 1
ATOM 777 C C . PHE A 1 92 ? -7.451 -5.999 -23.849 1.00 76.94 92 PHE A C 1
ATOM 779 O O . PHE A 1 92 ? -7.282 -7.020 -24.512 1.00 76.94 92 PHE A O 1
ATOM 786 N N . LYS A 1 93 ? -8.473 -5.163 -24.097 1.00 67.50 93 LYS A N 1
ATOM 787 C CA . LYS A 1 93 ? -9.366 -5.304 -25.269 1.00 67.50 93 LYS A CA 1
ATOM 788 C C . LYS A 1 93 ? -8.897 -4.480 -26.478 1.00 67.50 93 LYS A C 1
ATOM 790 O O . LYS A 1 93 ? -9.000 -4.957 -27.600 1.00 67.50 93 LYS A O 1
ATOM 795 N N . GLN A 1 94 ? -8.382 -3.263 -26.261 1.00 64.88 94 GLN A N 1
ATOM 796 C CA . GLN A 1 94 ? -7.824 -2.372 -27.296 1.00 64.88 94 GLN A CA 1
ATOM 797 C C . GLN A 1 94 ? -6.515 -1.689 -26.843 1.00 64.88 94 GLN A C 1
ATOM 799 O O . GLN A 1 94 ? -6.358 -1.390 -25.659 1.00 64.88 94 GLN A O 1
ATOM 804 N N . LYS A 1 95 ? -5.569 -1.480 -27.774 1.00 60.03 95 LYS A N 1
ATOM 805 C CA . LYS A 1 95 ? -4.190 -1.012 -27.512 1.00 60.03 95 LYS A CA 1
ATOM 806 C C . LYS A 1 95 ? -4.166 0.351 -26.806 1.00 60.03 95 LYS A C 1
ATOM 808 O O . LYS A 1 95 ? -4.793 1.291 -27.279 1.00 60.03 95 LYS A O 1
ATOM 813 N N . GLN A 1 96 ? -3.374 0.476 -25.737 1.00 64.50 96 GLN A N 1
ATOM 814 C CA . GLN A 1 96 ? -3.033 1.756 -25.096 1.00 64.50 96 GLN A CA 1
ATOM 815 C C . GLN A 1 96 ? -1.542 1.765 -24.723 1.00 64.50 96 GLN A C 1
ATOM 817 O O . GLN A 1 96 ? -1.147 1.134 -23.748 1.00 64.50 96 GLN A O 1
ATOM 822 N N . SER A 1 97 ? -0.704 2.444 -25.517 1.00 60.66 97 SER A N 1
ATOM 823 C CA . SER A 1 97 ? 0.762 2.434 -25.359 1.00 60.66 97 SER A CA 1
ATOM 824 C C . SER A 1 97 ? 1.259 3.253 -24.163 1.00 60.66 97 SER A C 1
ATOM 826 O O . SER A 1 97 ? 2.062 2.754 -23.386 1.00 60.66 97 SER A O 1
ATOM 828 N N . ALA A 1 98 ? 0.743 4.468 -23.951 1.00 64.81 98 ALA A N 1
ATOM 829 C CA . ALA A 1 98 ? 1.257 5.397 -22.930 1.00 64.81 98 ALA A CA 1
ATOM 830 C C . ALA A 1 98 ? 1.132 4.894 -21.475 1.00 64.81 98 ALA A C 1
ATOM 832 O O . ALA A 1 98 ? 1.826 5.365 -20.576 1.00 64.81 98 ALA A O 1
ATOM 833 N N . LEU A 1 99 ? 0.239 3.935 -21.221 1.00 73.38 99 LEU A N 1
ATOM 834 C CA . LEU A 1 99 ? 0.037 3.363 -19.892 1.00 73.38 99 LEU A CA 1
ATOM 835 C C . LEU A 1 99 ? 1.109 2.315 -19.540 1.00 73.38 99 LEU A C 1
ATOM 837 O O . LEU A 1 99 ? 1.410 2.124 -18.364 1.00 73.38 99 LEU A O 1
ATOM 841 N N . LEU A 1 100 ? 1.698 1.665 -20.549 1.00 79.12 100 LEU A N 1
ATOM 842 C CA . LEU A 1 100 ? 2.682 0.589 -20.391 1.00 79.12 100 LEU A CA 1
ATOM 843 C C . LEU A 1 100 ? 4.022 1.113 -19.875 1.00 79.12 100 LEU A C 1
ATOM 845 O O . LEU A 1 100 ? 4.545 0.583 -18.894 1.00 79.12 100 LEU A O 1
ATOM 849 N N . ASP A 1 101 ? 4.524 2.196 -20.472 1.00 81.62 101 ASP A N 1
ATOM 850 C CA . ASP A 1 101 ? 5.791 2.826 -20.073 1.00 81.62 101 ASP A CA 1
ATOM 851 C C . ASP A 1 101 ? 5.762 3.240 -18.602 1.00 81.62 101 ASP A C 1
ATOM 853 O O . ASP A 1 101 ? 6.728 3.061 -17.861 1.00 81.62 101 ASP A O 1
ATOM 857 N N . LYS A 1 102 ? 4.595 3.705 -18.149 1.00 85.81 102 LYS A N 1
ATOM 858 C CA . LYS A 1 102 ? 4.332 4.036 -16.753 1.00 85.81 102 LYS A CA 1
ATOM 859 C C . LYS A 1 102 ? 4.559 2.836 -15.824 1.00 85.81 102 LYS A C 1
ATOM 861 O O . LYS A 1 102 ? 5.211 2.994 -14.794 1.00 85.81 102 LYS A O 1
ATOM 866 N N . TYR A 1 103 ? 4.037 1.654 -16.152 1.00 91.00 103 TYR A N 1
ATOM 867 C CA . TYR A 1 103 ? 4.222 0.471 -15.307 1.00 91.00 103 TYR A CA 1
ATOM 868 C C . TYR A 1 103 ? 5.667 -0.001 -15.315 1.00 91.00 103 TYR A C 1
ATOM 870 O O . TYR A 1 103 ? 6.215 -0.262 -14.248 1.00 91.00 103 TYR A O 1
ATOM 878 N N . ILE A 1 104 ? 6.296 -0.059 -16.490 1.00 89.88 104 ILE A N 1
ATOM 879 C CA . ILE A 1 104 ? 7.696 -0.469 -16.619 1.00 89.88 104 ILE A CA 1
ATOM 880 C C . ILE A 1 104 ? 8.596 0.462 -15.802 1.00 89.88 104 ILE A C 1
ATOM 882 O O . ILE A 1 104 ? 9.426 -0.013 -15.037 1.00 89.88 104 ILE A O 1
ATOM 886 N N . MET A 1 105 ? 8.375 1.773 -15.871 1.00 90.44 105 MET A N 1
ATOM 887 C CA . MET A 1 105 ? 9.127 2.758 -15.098 1.00 90.44 105 MET A CA 1
ATOM 888 C C . MET A 1 105 ? 8.960 2.580 -13.583 1.00 90.44 105 MET A C 1
ATOM 890 O O . MET A 1 105 ? 9.942 2.659 -12.845 1.00 90.44 105 MET A O 1
ATOM 894 N N . VAL A 1 106 ? 7.742 2.290 -13.112 1.00 94.25 106 VAL A N 1
ATOM 895 C CA . VAL A 1 106 ? 7.489 1.969 -11.698 1.00 94.25 106 VAL A CA 1
ATOM 896 C C . VAL A 1 106 ? 8.202 0.679 -11.295 1.00 94.25 106 VAL A C 1
ATOM 898 O O . VAL A 1 106 ? 8.869 0.655 -10.263 1.00 94.25 106 VAL A O 1
ATOM 901 N N . ILE A 1 107 ? 8.110 -0.373 -12.113 1.00 95.00 107 ILE A N 1
ATOM 902 C CA . ILE A 1 107 ? 8.789 -1.656 -11.878 1.00 95.00 107 ILE A CA 1
ATOM 903 C C . ILE A 1 107 ? 10.303 -1.435 -11.795 1.00 95.00 107 ILE A C 1
ATOM 905 O O . ILE A 1 107 ? 10.931 -1.893 -10.845 1.00 95.00 107 ILE A O 1
ATOM 909 N N . SER A 1 108 ? 10.881 -0.678 -12.729 1.00 93.50 108 SER A N 1
ATOM 910 C CA . SER A 1 108 ? 12.297 -0.300 -12.734 1.00 93.50 108 SER A CA 1
ATOM 911 C C . SER A 1 108 ? 12.700 0.475 -11.492 1.00 93.50 108 SER A C 1
ATOM 913 O O . SER A 1 108 ? 13.705 0.137 -10.871 1.00 93.50 108 SER A O 1
ATOM 915 N N . TYR A 1 109 ? 11.907 1.466 -11.084 1.00 95.00 109 TYR A N 1
ATOM 916 C CA . TYR A 1 109 ? 12.181 2.222 -9.869 1.00 95.00 109 TYR A CA 1
ATOM 917 C C . TYR A 1 109 ? 12.203 1.300 -8.642 1.00 95.00 109 TYR A C 1
ATOM 919 O O . TYR A 1 109 ? 13.219 1.220 -7.952 1.00 95.00 109 TYR A O 1
ATOM 927 N N . ILE A 1 110 ? 11.134 0.531 -8.418 1.00 95.94 110 ILE A N 1
ATOM 928 C CA . ILE A 1 110 ? 11.015 -0.356 -7.254 1.00 95.94 110 ILE A CA 1
ATOM 929 C C . ILE A 1 110 ? 12.096 -1.442 -7.263 1.00 95.94 110 ILE A C 1
ATOM 931 O O . ILE A 1 110 ? 12.806 -1.598 -6.276 1.00 95.94 110 ILE A O 1
ATOM 935 N N . LEU A 1 111 ? 12.298 -2.159 -8.368 1.00 94.75 111 LEU A N 1
ATOM 936 C CA . LEU A 1 111 ? 13.308 -3.222 -8.437 1.00 94.75 111 LEU A CA 1
ATOM 937 C C . LEU A 1 111 ? 14.750 -2.697 -8.452 1.00 94.75 111 LEU A C 1
ATOM 939 O O . LEU A 1 111 ? 15.677 -3.469 -8.223 1.00 94.75 111 LEU A O 1
ATOM 943 N N . SER A 1 112 ? 14.967 -1.400 -8.685 1.00 93.81 112 SER A N 1
ATOM 944 C CA . SER A 1 112 ? 16.281 -0.781 -8.486 1.00 93.81 112 SER A CA 1
ATOM 945 C C . SER A 1 112 ? 16.568 -0.443 -7.020 1.00 93.81 112 SER A C 1
ATOM 947 O O . SER A 1 112 ? 17.734 -0.414 -6.636 1.00 93.81 112 SER A O 1
ATOM 949 N N . LEU A 1 113 ? 15.536 -0.216 -6.194 1.00 93.25 113 LEU A N 1
ATOM 950 C CA . LEU A 1 113 ? 15.683 0.050 -4.753 1.00 93.25 113 LEU A CA 1
ATOM 951 C C . LEU A 1 113 ? 16.083 -1.197 -3.959 1.00 93.25 113 LEU A C 1
ATOM 953 O O . LEU A 1 113 ? 16.627 -1.096 -2.856 1.00 93.25 113 LEU A O 1
ATOM 957 N N . PHE A 1 114 ? 15.782 -2.379 -4.491 1.00 91.44 114 PHE A N 1
ATOM 958 C CA . PHE A 1 114 ? 15.883 -3.634 -3.764 1.00 91.44 114 PHE A CA 1
ATOM 959 C C . PHE A 1 114 ? 16.643 -4.689 -4.560 1.00 91.44 114 PHE A C 1
ATOM 961 O O . PHE A 1 114 ? 16.705 -4.666 -5.783 1.00 91.44 114 PHE A O 1
ATOM 968 N N . SER A 1 115 ? 17.231 -5.649 -3.853 1.00 81.19 115 SER A N 1
ATOM 969 C CA . SER A 1 115 ? 17.868 -6.803 -4.481 1.00 81.19 115 SER A CA 1
ATOM 970 C C . SER A 1 115 ? 16.911 -7.984 -4.419 1.00 81.19 115 SER A C 1
ATOM 972 O O . SER A 1 115 ? 16.608 -8.466 -3.330 1.00 81.19 115 SER A O 1
ATOM 974 N N . VAL A 1 116 ? 16.468 -8.464 -5.579 1.00 82.75 116 VAL A N 1
ATOM 975 C CA . VAL A 1 116 ? 15.656 -9.681 -5.713 1.00 82.75 116 VAL A CA 1
ATOM 976 C C . VAL A 1 116 ? 16.471 -10.726 -6.470 1.00 82.75 116 VAL A C 1
ATOM 978 O O . VAL A 1 116 ? 17.288 -10.380 -7.322 1.00 82.75 116 VAL A O 1
ATOM 981 N N . LYS A 1 117 ? 16.301 -12.004 -6.123 1.00 82.56 117 LYS A N 1
ATOM 982 C CA . LYS A 1 117 ? 16.992 -13.120 -6.793 1.00 82.56 117 LYS A CA 1
ATOM 983 C C . LYS A 1 117 ? 16.078 -13.912 -7.724 1.00 82.56 117 LYS A C 1
ATOM 985 O O . LYS A 1 117 ? 16.561 -14.536 -8.661 1.00 82.56 117 LYS A O 1
ATOM 990 N N . ASN A 1 118 ? 14.779 -13.905 -7.453 1.00 90.56 118 ASN A N 1
ATOM 991 C CA . ASN A 1 118 ? 13.789 -14.665 -8.200 1.00 90.56 118 ASN A CA 1
ATOM 992 C C . ASN A 1 118 ? 13.462 -13.996 -9.538 1.00 90.56 118 ASN A C 1
ATOM 994 O O . ASN A 1 118 ? 13.529 -12.774 -9.672 1.00 90.56 118 ASN A O 1
ATOM 998 N N . VAL A 1 119 ? 13.053 -14.810 -10.510 1.00 93.69 119 VAL A N 1
ATOM 999 C CA . VAL A 1 119 ? 12.418 -14.322 -11.738 1.00 93.69 119 VAL A CA 1
ATOM 1000 C C . VAL A 1 119 ? 11.048 -13.754 -11.379 1.00 93.69 119 VAL A C 1
ATOM 1002 O O . VAL A 1 119 ? 10.288 -14.412 -10.672 1.00 93.69 119 VAL A O 1
ATOM 1005 N N . ILE A 1 120 ? 10.715 -12.563 -11.872 1.00 95.75 120 ILE A N 1
ATOM 1006 C CA . ILE A 1 120 ? 9.433 -11.909 -11.581 1.00 95.75 120 ILE A CA 1
ATOM 1007 C C . ILE A 1 120 ? 8.586 -11.874 -12.853 1.00 95.75 120 ILE A C 1
ATOM 1009 O O . ILE A 1 120 ? 8.982 -11.263 -13.845 1.00 95.75 120 ILE A O 1
ATOM 1013 N N . ASN A 1 121 ? 7.398 -12.479 -12.829 1.00 95.19 121 ASN A N 1
ATOM 1014 C CA . ASN A 1 121 ? 6.399 -12.273 -13.875 1.00 95.19 121 ASN A CA 1
ATOM 1015 C C . ASN A 1 121 ? 5.243 -11.451 -13.333 1.00 95.19 121 ASN A C 1
ATOM 1017 O O . ASN A 1 121 ? 4.725 -11.709 -12.254 1.00 95.19 121 ASN A O 1
ATOM 1021 N N . ILE A 1 122 ? 4.828 -10.460 -14.102 1.00 95.50 122 ILE A N 1
ATOM 1022 C CA . ILE A 1 122 ? 3.806 -9.499 -13.721 1.00 95.50 122 ILE A CA 1
ATOM 1023 C C . ILE A 1 122 ? 2.689 -9.593 -14.751 1.00 95.50 122 ILE A C 1
ATOM 1025 O O . ILE A 1 122 ? 2.934 -9.532 -15.954 1.00 95.50 122 ILE A O 1
ATOM 1029 N N . HIS A 1 123 ? 1.462 -9.742 -14.273 1.00 93.50 123 HIS A N 1
ATOM 1030 C CA . HIS A 1 123 ? 0.266 -9.973 -15.069 1.00 93.50 123 HIS A CA 1
ATOM 1031 C C . HIS A 1 123 ? -0.769 -8.884 -14.768 1.00 93.50 123 HIS A C 1
ATOM 1033 O O . HIS A 1 123 ? -1.387 -8.893 -13.704 1.00 93.50 123 HIS A O 1
ATOM 1039 N N . LEU A 1 124 ? -1.010 -7.976 -15.716 1.00 92.00 124 LEU A N 1
ATOM 1040 C CA . LEU A 1 124 ? -1.911 -6.828 -15.553 1.00 92.00 124 LEU A CA 1
ATOM 1041 C C . LEU A 1 124 ? -3.115 -6.908 -16.504 1.00 92.00 124 LEU A C 1
ATOM 1043 O O . LEU A 1 124 ? -2.906 -7.004 -17.704 1.00 92.00 124 LEU A O 1
ATOM 1047 N N . ILE A 1 125 ? -4.357 -6.812 -16.012 1.00 86.62 125 ILE A N 1
ATOM 1048 C CA . ILE A 1 125 ? -5.577 -6.920 -16.857 1.00 86.62 125 ILE A CA 1
ATOM 1049 C C . ILE A 1 125 ? -6.545 -5.715 -16.801 1.00 86.62 125 ILE A C 1
ATOM 1051 O O . ILE A 1 125 ? -7.423 -5.581 -17.656 1.00 86.62 125 ILE A O 1
ATOM 1055 N N . GLU A 1 126 ? -6.388 -4.821 -15.820 1.00 86.19 126 GLU A N 1
ATOM 1056 C CA . GLU A 1 126 ? -7.167 -3.573 -15.683 1.00 86.19 126 GLU A CA 1
ATOM 1057 C C . GLU A 1 126 ? -8.689 -3.723 -15.876 1.00 86.19 126 GLU A C 1
ATOM 1059 O O . GLU A 1 126 ? -9.306 -3.142 -16.772 1.00 86.19 126 GLU A O 1
ATOM 1064 N N . LEU A 1 127 ? -9.339 -4.504 -15.013 1.00 89.56 127 LEU A N 1
ATOM 1065 C CA . LEU A 1 127 ? -10.794 -4.451 -14.892 1.00 89.56 127 LEU A CA 1
ATOM 1066 C C . LEU A 1 127 ? -11.225 -3.056 -14.403 1.00 89.56 127 LEU A C 1
ATOM 1068 O O . LEU A 1 127 ? -10.611 -2.488 -13.497 1.00 89.56 127 LEU A O 1
ATOM 1072 N N . GLU A 1 128 ? -12.295 -2.521 -14.994 1.00 90.44 128 GLU A N 1
ATOM 1073 C CA . GLU A 1 128 ? -12.874 -1.208 -14.647 1.00 90.44 128 GLU A CA 1
ATOM 1074 C C . GLU A 1 128 ? -13.724 -1.255 -13.361 1.00 90.44 128 GLU A C 1
ATOM 1076 O O . GLU A 1 128 ? -14.197 -0.227 -12.879 1.00 90.44 128 GLU A O 1
ATOM 1081 N N . ASP A 1 129 ? -13.915 -2.452 -12.801 1.00 91.69 129 ASP A N 1
ATOM 1082 C CA . ASP A 1 129 ? -14.616 -2.698 -11.547 1.00 91.69 129 ASP A CA 1
ATOM 1083 C C . ASP A 1 129 ? -14.038 -1.862 -10.394 1.00 91.69 129 ASP A C 1
ATOM 1085 O O . ASP A 1 129 ? -12.829 -1.840 -10.156 1.00 91.69 129 ASP A O 1
ATOM 1089 N N . LYS A 1 130 ? -14.926 -1.183 -9.664 1.00 91.69 130 LYS A N 1
ATOM 1090 C CA . LYS A 1 130 ? -14.594 -0.282 -8.552 1.00 91.69 130 LYS A CA 1
ATOM 1091 C C . LYS A 1 130 ? -14.853 -0.951 -7.205 1.00 91.69 130 LYS A C 1
ATOM 1093 O O . LYS A 1 130 ? -15.744 -1.790 -7.073 1.00 91.69 130 LYS A O 1
ATOM 1098 N N . LYS A 1 131 ? -14.117 -0.529 -6.178 1.00 92.06 131 LYS A N 1
ATOM 1099 C CA . LYS A 1 131 ? -14.309 -0.951 -4.786 1.00 92.06 131 LYS A CA 1
ATOM 1100 C C . LYS A 1 131 ? -15.469 -0.199 -4.143 1.00 92.06 131 LYS A C 1
ATOM 1102 O O . LYS A 1 131 ? -15.273 0.888 -3.591 1.00 92.06 131 LYS A O 1
ATOM 1107 N N . PHE A 1 132 ? -16.663 -0.783 -4.191 1.00 88.19 132 PHE A N 1
ATOM 1108 C CA . PHE A 1 132 ? -17.850 -0.253 -3.516 1.00 88.19 132 PHE A CA 1
ATOM 1109 C C . PHE A 1 132 ? -18.258 -1.088 -2.304 1.00 88.19 132 PHE A C 1
ATOM 1111 O O . PHE A 1 132 ? -18.065 -2.301 -2.286 1.00 88.19 132 PHE A O 1
ATOM 1118 N N . PHE A 1 133 ? -18.847 -0.445 -1.294 1.00 80.12 133 PHE A N 1
ATOM 1119 C CA . PHE A 1 133 ? -19.483 -1.159 -0.186 1.00 80.12 133 PHE A CA 1
ATOM 1120 C C . PHE A 1 133 ? -20.865 -1.681 -0.561 1.00 80.12 133 PHE A C 1
ATOM 1122 O O . PHE A 1 133 ? -21.680 -0.935 -1.096 1.00 80.12 133 PHE A O 1
ATOM 1129 N N . ASN A 1 134 ? -21.161 -2.918 -0.172 1.00 77.12 134 ASN A N 1
ATOM 1130 C CA . ASN A 1 134 ? -22.497 -3.511 -0.258 1.00 77.12 134 ASN A CA 1
ATOM 1131 C C . ASN A 1 134 ? -22.895 -4.243 1.039 1.00 77.12 134 ASN A C 1
ATOM 1133 O O . ASN A 1 134 ? -23.477 -5.324 1.000 1.00 77.12 134 ASN A O 1
ATOM 1137 N N . ASN A 1 135 ? -22.552 -3.674 2.199 1.00 77.00 135 ASN A N 1
ATOM 1138 C CA . ASN A 1 135 ? -22.776 -4.264 3.528 1.00 77.00 135 ASN A CA 1
ATOM 1139 C C . ASN A 1 135 ? -21.910 -5.491 3.863 1.00 77.00 135 ASN A C 1
ATOM 1141 O O . ASN A 1 135 ? -22.082 -6.079 4.928 1.00 77.00 135 ASN A O 1
ATOM 1145 N N . LYS A 1 136 ? -20.952 -5.872 3.005 1.00 79.69 136 LYS A N 1
ATOM 1146 C CA . LYS A 1 136 ? -19.966 -6.922 3.300 1.00 79.69 136 LYS A CA 1
ATOM 1147 C C . LYS A 1 136 ? -18.554 -6.506 2.907 1.00 79.69 136 LYS A C 1
ATOM 1149 O O . LYS A 1 136 ? -18.330 -5.865 1.884 1.00 79.69 136 LYS A O 1
ATOM 1154 N N . TYR A 1 137 ? -17.584 -6.953 3.692 1.00 83.12 137 TYR A N 1
ATOM 1155 C CA . TYR A 1 137 ? -16.161 -6.768 3.429 1.00 83.12 137 TYR A CA 1
ATOM 1156 C C . TYR A 1 137 ? -15.579 -8.066 2.879 1.00 83.12 137 TYR A C 1
ATOM 1158 O O . TYR A 1 137 ? -15.319 -8.989 3.641 1.00 83.12 137 TYR A O 1
ATOM 1166 N N . THR A 1 138 ? -15.426 -8.166 1.559 1.00 86.62 138 THR A N 1
ATOM 1167 C CA . THR A 1 138 ? -14.865 -9.350 0.885 1.00 86.62 138 THR A CA 1
ATOM 1168 C C . THR A 1 138 ? -13.778 -8.933 -0.105 1.00 86.62 138 THR A C 1
ATOM 1170 O O . THR A 1 138 ? -13.588 -7.741 -0.370 1.00 86.62 138 THR A O 1
ATOM 1173 N N . ALA A 1 139 ? -13.086 -9.909 -0.702 1.00 84.38 139 ALA A N 1
ATOM 1174 C CA . ALA A 1 139 ? -12.113 -9.669 -1.769 1.00 84.38 139 ALA A CA 1
ATOM 1175 C C . ALA A 1 139 ? -12.692 -8.828 -2.931 1.00 84.38 139 ALA A C 1
ATOM 1177 O O . ALA A 1 139 ? -11.987 -7.987 -3.497 1.00 84.38 139 ALA A O 1
ATOM 1178 N N . LEU A 1 140 ? -13.993 -8.966 -3.229 1.00 87.88 140 LEU A N 1
ATOM 1179 C CA . LEU A 1 140 ? -14.693 -8.172 -4.245 1.00 87.88 140 LEU A CA 1
ATOM 1180 C C . LEU A 1 140 ? -14.639 -6.662 -3.974 1.00 87.88 140 LEU A C 1
ATOM 1182 O O . LEU A 1 140 ? -14.605 -5.881 -4.921 1.00 87.88 140 LEU A O 1
ATOM 1186 N N . HIS A 1 141 ? -14.587 -6.238 -2.713 1.00 87.56 141 HIS A N 1
ATOM 1187 C CA . HIS A 1 141 ? -14.657 -4.818 -2.347 1.00 87.56 141 HIS A CA 1
ATOM 1188 C C . HIS A 1 141 ? -13.305 -4.231 -1.946 1.00 87.56 141 HIS A C 1
ATOM 1190 O O . HIS A 1 141 ? -13.202 -3.023 -1.769 1.00 87.56 141 HIS A O 1
ATOM 1196 N N . VAL A 1 142 ? -12.271 -5.064 -1.800 1.00 87.50 142 VAL A N 1
ATOM 1197 C CA . VAL A 1 142 ? -11.005 -4.658 -1.166 1.00 87.50 142 VAL A CA 1
ATOM 1198 C C . VAL A 1 142 ? -9.798 -4.993 -2.035 1.00 87.50 142 VAL A C 1
ATOM 1200 O O . VAL A 1 142 ? -8.984 -4.114 -2.326 1.00 87.50 142 VAL A O 1
ATOM 1203 N N . ASN A 1 143 ? -9.706 -6.230 -2.519 1.00 92.00 143 ASN A N 1
ATOM 1204 C CA . ASN A 1 143 ? -8.493 -6.749 -3.149 1.00 92.00 143 ASN A CA 1
ATOM 1205 C C . ASN A 1 143 ? -8.420 -6.339 -4.623 1.00 92.00 143 ASN A C 1
ATOM 1207 O O . ASN A 1 143 ? -9.442 -6.314 -5.300 1.00 92.00 143 ASN A O 1
ATOM 1211 N N . SER A 1 144 ? -7.223 -6.039 -5.123 1.00 94.31 144 SER A N 1
ATOM 1212 C CA . SER A 1 144 ? -6.982 -5.691 -6.538 1.00 94.31 144 SER A CA 1
ATOM 1213 C C . SER A 1 144 ? -5.803 -6.449 -7.155 1.00 94.31 144 SER A C 1
ATOM 1215 O O . SER A 1 144 ? -5.539 -6.294 -8.348 1.00 94.31 144 SER A O 1
ATOM 1217 N N . GLY A 1 145 ? -5.088 -7.235 -6.353 1.00 95.19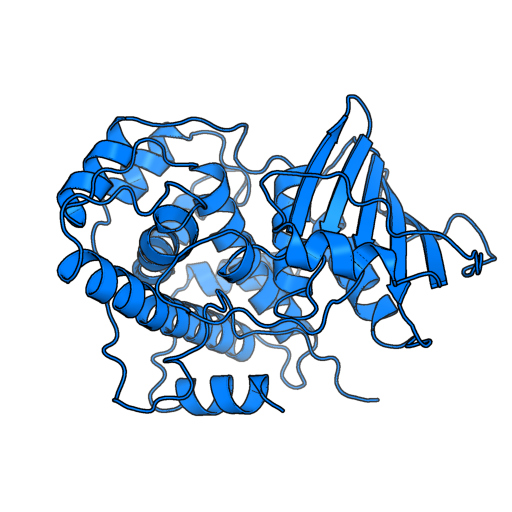 145 GLY A N 1
ATOM 1218 C CA . GLY A 1 145 ? -3.919 -7.992 -6.762 1.00 95.19 145 GLY A CA 1
ATOM 1219 C C . GLY A 1 145 ? -3.579 -9.079 -5.752 1.00 95.19 145 GLY A C 1
ATOM 1220 O O . GLY A 1 145 ? -4.265 -9.206 -4.733 1.00 95.19 145 GLY A O 1
ATOM 1221 N N . PHE A 1 146 ? -2.609 -9.911 -6.117 1.00 95.25 146 PHE A N 1
ATOM 1222 C CA . PHE A 1 146 ? -1.952 -10.864 -5.228 1.00 95.25 146 PHE A CA 1
ATOM 1223 C C . PHE A 1 146 ? -0.652 -11.381 -5.853 1.00 95.25 146 PHE A C 1
ATOM 1225 O O . PHE A 1 146 ? -0.461 -11.326 -7.073 1.00 95.25 146 PHE A O 1
ATOM 1232 N N . THR A 1 147 ? 0.191 -11.974 -5.012 1.00 94.50 147 THR A N 1
ATOM 1233 C CA . THR A 1 147 ? 1.468 -12.584 -5.389 1.00 94.50 147 THR A CA 1
ATOM 1234 C C . THR A 1 147 ? 1.467 -14.086 -5.103 1.00 94.50 147 THR A C 1
ATOM 1236 O O . THR A 1 147 ? 0.996 -14.530 -4.055 1.00 94.50 147 THR A O 1
ATOM 1239 N N . LEU A 1 148 ? 2.017 -14.879 -6.024 1.00 93.50 148 LEU A N 1
ATOM 1240 C CA . LEU A 1 148 ? 2.273 -16.310 -5.865 1.00 93.50 148 LEU A CA 1
ATOM 1241 C C . LEU A 1 148 ? 3.769 -16.600 -5.944 1.00 93.50 148 LEU A C 1
ATOM 1243 O O . LEU A 1 148 ? 4.469 -16.093 -6.820 1.00 93.50 148 LEU A O 1
ATOM 1247 N N . TYR A 1 149 ? 4.239 -17.461 -5.046 1.00 91.75 149 TYR A N 1
ATOM 1248 C CA . TYR A 1 149 ? 5.646 -17.825 -4.932 1.00 91.75 149 TYR A CA 1
ATOM 1249 C C . TYR A 1 149 ? 5.877 -19.252 -5.423 1.00 91.75 149 TYR A C 1
ATOM 1251 O O . TYR A 1 149 ? 5.186 -20.183 -5.012 1.00 91.75 149 TYR A O 1
ATOM 1259 N N . TYR A 1 150 ? 6.898 -19.409 -6.255 1.00 90.19 150 TYR A N 1
ATOM 1260 C CA . TYR A 1 150 ? 7.479 -20.675 -6.687 1.00 90.19 150 TYR A CA 1
ATOM 1261 C C . TYR A 1 150 ? 8.980 -20.659 -6.356 1.00 90.19 150 TYR A C 1
ATOM 1263 O O . TYR A 1 150 ? 9.557 -19.595 -6.133 1.00 90.19 150 TYR A O 1
ATOM 1271 N N . ASN A 1 151 ? 9.643 -21.820 -6.370 1.00 86.25 151 ASN A N 1
ATOM 1272 C CA . ASN A 1 151 ? 11.038 -21.955 -5.915 1.00 86.25 151 ASN A CA 1
ATOM 1273 C C . ASN A 1 151 ? 12.000 -20.905 -6.509 1.00 86.25 151 ASN A C 1
ATOM 1275 O O . ASN A 1 151 ? 12.779 -20.298 -5.781 1.00 86.25 151 ASN A O 1
ATOM 1279 N N . SER A 1 152 ? 11.931 -20.657 -7.820 1.00 89.44 152 SER A N 1
ATOM 1280 C CA . SER A 1 152 ? 12.804 -19.708 -8.534 1.00 89.44 152 SER A CA 1
ATOM 1281 C C . SER A 1 152 ? 12.053 -18.548 -9.200 1.00 89.44 152 SER A C 1
ATOM 1283 O O . SER A 1 152 ? 12.670 -17.697 -9.845 1.00 89.44 152 SER A O 1
ATOM 1285 N N . LYS A 1 153 ? 10.726 -18.488 -9.043 1.00 93.81 153 LYS A N 1
ATOM 1286 C CA . LYS A 1 153 ? 9.842 -17.600 -9.806 1.00 93.81 153 LYS A CA 1
ATOM 1287 C C . LYS A 1 153 ? 8.748 -17.024 -8.916 1.00 93.81 153 LYS A C 1
ATOM 1289 O O . LYS A 1 153 ? 8.231 -17.715 -8.049 1.00 93.81 153 LYS A O 1
ATOM 1294 N N . ILE A 1 154 ? 8.374 -15.778 -9.156 1.00 95.25 154 ILE A N 1
ATOM 1295 C CA . ILE A 1 154 ? 7.276 -15.098 -8.478 1.00 95.25 154 ILE A CA 1
ATOM 1296 C C . ILE A 1 154 ? 6.315 -14.584 -9.545 1.00 95.25 154 ILE A C 1
ATOM 1298 O O . ILE A 1 154 ? 6.751 -13.926 -10.490 1.00 95.25 154 ILE A O 1
ATOM 1302 N N . ASP A 1 155 ? 5.028 -14.883 -9.389 1.00 95.69 155 ASP A N 1
ATOM 1303 C CA . ASP A 1 155 ? 3.973 -14.357 -10.253 1.00 95.69 155 ASP A CA 1
ATOM 1304 C C . ASP A 1 155 ? 3.144 -13.324 -9.494 1.00 95.69 155 ASP A C 1
ATOM 1306 O O . ASP A 1 155 ? 2.550 -13.615 -8.458 1.00 95.69 155 ASP A O 1
ATOM 1310 N N . ILE A 1 156 ? 3.104 -12.110 -10.028 1.00 96.56 156 ILE A N 1
ATOM 1311 C CA . ILE A 1 156 ? 2.354 -10.971 -9.512 1.00 96.56 156 ILE A CA 1
ATOM 1312 C C . ILE A 1 156 ? 1.153 -10.738 -10.420 1.00 96.56 156 ILE A C 1
ATOM 1314 O O . ILE A 1 156 ? 1.304 -10.572 -11.632 1.00 96.56 156 ILE A O 1
ATOM 1318 N N . PHE A 1 157 ? -0.036 -10.660 -9.834 1.00 95.75 157 PHE A N 1
ATOM 1319 C CA . PHE A 1 157 ? -1.283 -10.406 -10.546 1.00 95.75 157 PHE A CA 1
ATOM 1320 C C . PHE A 1 157 ? -1.885 -9.087 -10.077 1.00 95.75 157 PHE A C 1
ATOM 1322 O O . PHE A 1 157 ? -2.110 -8.899 -8.887 1.00 95.75 157 PHE A O 1
ATOM 1329 N N . VAL A 1 158 ? -2.195 -8.189 -11.013 1.00 95.12 158 VAL A N 1
ATOM 1330 C CA . VAL A 1 158 ? -2.940 -6.949 -10.758 1.00 95.12 158 VAL A CA 1
ATOM 1331 C C . VAL A 1 158 ? -4.131 -6.905 -11.703 1.00 95.12 158 VAL A C 1
ATOM 1333 O O . VAL A 1 158 ? -3.976 -6.877 -12.926 1.00 95.12 158 VAL A O 1
ATOM 1336 N N . TYR A 1 159 ? -5.339 -6.917 -11.144 1.00 92.75 159 TYR A N 1
ATOM 1337 C CA . TYR A 1 159 ? -6.542 -7.147 -11.936 1.00 92.75 159 TYR A CA 1
ATOM 1338 C C . TYR A 1 159 ? -7.540 -6.003 -11.976 1.00 92.75 159 TYR A C 1
ATOM 1340 O O . TYR A 1 159 ? -8.408 -6.030 -12.838 1.00 92.75 159 TYR A O 1
ATOM 1348 N N . ARG A 1 160 ? -7.419 -4.972 -11.138 1.00 91.94 160 ARG A N 1
ATOM 1349 C CA . ARG A 1 160 ? -8.227 -3.749 -11.276 1.00 91.94 160 ARG A CA 1
ATOM 1350 C C . ARG A 1 160 ? -7.381 -2.584 -11.754 1.00 91.94 160 ARG A C 1
ATOM 1352 O O . ARG A 1 160 ? -6.206 -2.483 -11.417 1.00 91.94 160 ARG A O 1
ATOM 1359 N N . LYS A 1 161 ? -8.012 -1.692 -12.513 1.00 91.38 161 LYS A N 1
ATOM 1360 C CA . LYS A 1 161 ? -7.436 -0.406 -12.911 1.00 91.38 161 LYS A CA 1
ATOM 1361 C C . LYS A 1 161 ? -7.351 0.570 -11.739 1.00 91.38 161 LYS A C 1
ATOM 1363 O O . LYS A 1 161 ? -6.412 1.350 -11.639 1.00 91.38 161 LYS A O 1
ATOM 1368 N N . GLU A 1 162 ? -8.336 0.518 -10.847 1.00 91.50 162 GLU A N 1
ATOM 1369 C CA . GLU A 1 162 ? -8.348 1.306 -9.617 1.00 91.50 162 GLU A CA 1
ATOM 1370 C C . GLU A 1 162 ? -7.147 0.963 -8.726 1.00 91.50 162 GLU A C 1
ATOM 1372 O O . GLU A 1 162 ? -6.952 -0.199 -8.359 1.00 91.50 162 GLU A O 1
ATOM 1377 N N . GLU A 1 163 ? -6.368 1.992 -8.374 1.00 93.06 163 GLU A N 1
ATOM 1378 C CA . GLU A 1 163 ? -5.156 1.911 -7.546 1.00 93.06 163 GLU A CA 1
ATOM 1379 C C . GLU A 1 163 ? -4.057 0.994 -8.116 1.00 93.06 163 GLU A C 1
ATOM 1381 O O . GLU A 1 163 ? -3.148 0.593 -7.388 1.00 93.06 163 GLU A O 1
ATOM 1386 N N . SER A 1 164 ? -4.110 0.662 -9.408 1.00 94.19 164 SER A N 1
ATOM 1387 C CA . SER A 1 164 ? -3.288 -0.387 -10.028 1.00 94.19 164 SER A CA 1
ATOM 1388 C C . SER A 1 164 ? -1.783 -0.232 -9.795 1.00 94.19 164 SER A C 1
ATOM 1390 O O . SER A 1 164 ? -1.097 -1.219 -9.553 1.00 94.19 164 SER A O 1
ATOM 1392 N N . VAL A 1 165 ? -1.255 0.996 -9.819 1.00 94.75 165 VAL A N 1
ATOM 1393 C CA . VAL A 1 165 ? 0.168 1.266 -9.549 1.00 94.75 165 VAL A CA 1
ATOM 1394 C C . VAL A 1 165 ? 0.524 1.028 -8.091 1.00 94.75 165 VAL A C 1
ATOM 1396 O O . VAL A 1 165 ? 1.512 0.355 -7.818 1.00 94.75 165 VAL A O 1
ATOM 1399 N N . LYS A 1 166 ? -0.284 1.529 -7.153 1.00 96.56 166 LYS A N 1
ATOM 1400 C CA . LYS A 1 166 ? -0.080 1.292 -5.719 1.00 96.56 166 LYS A CA 1
ATOM 1401 C C . LYS A 1 166 ? -0.123 -0.204 -5.423 1.00 96.56 166 LYS A C 1
ATOM 1403 O O . LYS A 1 166 ? 0.728 -0.708 -4.700 1.00 96.56 166 LYS A O 1
ATOM 1408 N N . VAL A 1 167 ? -1.082 -0.911 -6.020 1.00 97.06 167 VAL A N 1
ATOM 1409 C CA . VAL A 1 167 ? -1.216 -2.369 -5.908 1.00 97.06 167 VAL A CA 1
ATOM 1410 C C . VAL A 1 167 ? -0.001 -3.072 -6.509 1.00 97.06 167 VAL A C 1
ATOM 1412 O O . VAL A 1 167 ? 0.568 -3.937 -5.863 1.00 97.06 167 VAL A O 1
ATOM 1415 N N . LEU A 1 168 ? 0.470 -2.667 -7.690 1.00 97.69 168 LEU A N 1
ATOM 1416 C CA . LEU A 1 168 ? 1.689 -3.226 -8.272 1.00 97.69 168 LEU A CA 1
ATOM 1417 C C . LEU A 1 168 ? 2.902 -3.032 -7.354 1.00 97.69 168 LEU A C 1
ATOM 1419 O O . LEU A 1 168 ? 3.671 -3.967 -7.166 1.00 97.69 168 LEU A O 1
ATOM 1423 N N . ILE A 1 169 ? 3.065 -1.845 -6.764 1.00 98.00 169 ILE A N 1
ATOM 1424 C CA . ILE A 1 169 ? 4.132 -1.587 -5.791 1.00 98.00 169 ILE A CA 1
ATOM 1425 C C . ILE A 1 169 ? 3.975 -2.528 -4.592 1.00 98.00 169 ILE A C 1
ATOM 1427 O O . ILE A 1 169 ? 4.942 -3.185 -4.230 1.00 98.00 169 ILE A O 1
ATOM 1431 N N . HIS A 1 170 ? 2.775 -2.638 -4.017 1.00 97.56 170 HIS A N 1
ATOM 1432 C CA . HIS A 1 170 ? 2.466 -3.537 -2.900 1.00 97.56 170 HIS A CA 1
ATOM 1433 C C . HIS A 1 170 ? 2.884 -4.990 -3.197 1.00 97.56 170 HIS A C 1
ATOM 1435 O O . HIS A 1 170 ? 3.657 -5.579 -2.445 1.00 97.56 170 HIS A O 1
ATOM 1441 N N . GLU A 1 171 ? 2.470 -5.541 -4.338 1.00 97.31 171 GLU A N 1
ATOM 1442 C CA . GLU A 1 171 ? 2.824 -6.913 -4.726 1.00 97.31 171 GLU A CA 1
ATOM 1443 C C . GLU A 1 171 ? 4.325 -7.082 -5.029 1.00 97.31 171 GLU A C 1
ATOM 1445 O O . GLU A 1 171 ? 4.934 -8.098 -4.688 1.00 97.31 171 GLU A O 1
ATOM 1450 N N . LEU A 1 172 ? 4.975 -6.065 -5.607 1.00 96.81 172 LEU A N 1
ATOM 1451 C CA . LEU A 1 172 ? 6.431 -6.069 -5.767 1.00 96.81 172 LEU A CA 1
ATOM 1452 C C . LEU A 1 172 ? 7.130 -6.106 -4.402 1.00 96.81 172 LEU A C 1
ATOM 1454 O O . LEU A 1 172 ? 8.079 -6.868 -4.230 1.00 96.81 172 LEU A O 1
ATOM 1458 N N . LEU A 1 173 ? 6.665 -5.342 -3.411 1.00 96.06 173 LEU A N 1
ATOM 1459 C CA . LEU A 1 173 ? 7.240 -5.359 -2.062 1.00 96.06 173 LEU A CA 1
ATOM 1460 C C . LEU A 1 173 ? 7.071 -6.717 -1.368 1.00 96.06 173 LEU A C 1
ATOM 1462 O O . LEU A 1 173 ? 7.992 -7.151 -0.668 1.00 96.06 173 LEU A O 1
ATOM 1466 N N . HIS A 1 174 ? 5.957 -7.414 -1.611 1.00 94.12 174 HIS A N 1
ATOM 1467 C CA . HIS A 1 174 ? 5.795 -8.814 -1.216 1.00 94.12 174 HIS A CA 1
ATOM 1468 C C . HIS A 1 174 ? 6.878 -9.685 -1.860 1.00 94.12 174 HIS A C 1
ATOM 1470 O O . HIS A 1 174 ? 7.608 -10.370 -1.142 1.00 94.12 174 HIS A O 1
ATOM 1476 N N . SER A 1 175 ? 7.084 -9.571 -3.179 1.00 93.06 175 SER A N 1
ATOM 1477 C CA . SER A 1 175 ? 8.117 -10.334 -3.903 1.00 93.06 175 SER A CA 1
ATOM 1478 C C . SER A 1 175 ? 9.554 -10.100 -3.404 1.00 93.06 175 SER A C 1
ATOM 1480 O O . SER A 1 175 ? 10.422 -10.956 -3.564 1.00 93.06 175 SER A O 1
ATOM 1482 N N . ILE A 1 176 ? 9.806 -8.949 -2.770 1.00 91.75 176 ILE A N 1
ATOM 1483 C CA . ILE A 1 176 ? 11.093 -8.570 -2.165 1.00 91.75 176 ILE A CA 1
ATOM 1484 C C . ILE A 1 176 ? 11.255 -9.138 -0.740 1.00 91.75 176 ILE A C 1
ATOM 1486 O O . ILE A 1 176 ? 12.370 -9.192 -0.218 1.00 91.75 176 ILE A O 1
ATOM 1490 N N . HIS A 1 177 ? 10.165 -9.576 -0.104 1.00 90.62 177 HIS A N 1
ATOM 1491 C CA . HIS A 1 177 ? 10.118 -10.060 1.278 1.00 90.62 177 HIS A CA 1
ATOM 1492 C C . HIS A 1 177 ? 10.572 -9.024 2.321 1.00 90.62 177 HIS A C 1
ATOM 1494 O O . HIS A 1 177 ? 11.374 -9.330 3.209 1.00 90.62 177 HIS A O 1
ATOM 1500 N N . LEU A 1 178 ? 10.045 -7.793 2.255 1.00 88.56 178 LEU A N 1
ATOM 1501 C CA . LEU A 1 178 ? 10.468 -6.707 3.151 1.00 88.56 178 LEU A CA 1
ATOM 1502 C C . LEU A 1 178 ? 10.331 -7.014 4.650 1.00 88.56 178 LEU A C 1
ATOM 1504 O O . LEU A 1 178 ? 11.166 -6.526 5.415 1.00 88.56 178 LEU A O 1
ATOM 1508 N N . SER A 1 179 ? 9.327 -7.786 5.086 1.00 79.75 179 SER A N 1
ATOM 1509 C CA . SER A 1 179 ? 9.107 -8.070 6.514 1.00 79.75 179 SER A CA 1
ATOM 1510 C C . SER A 1 179 ? 9.360 -9.510 6.970 1.00 79.75 179 SER A C 1
ATOM 1512 O O . SER A 1 179 ? 9.209 -9.811 8.151 1.00 79.75 179 SER A O 1
ATOM 1514 N N . GLY A 1 180 ? 9.841 -10.383 6.076 1.00 65.75 180 GLY A N 1
ATOM 1515 C CA . GLY A 1 180 ? 10.241 -11.750 6.418 1.00 65.75 180 GLY A CA 1
ATOM 1516 C C . GLY A 1 180 ? 9.096 -12.624 6.951 1.00 65.75 180 GLY A C 1
ATOM 1517 O O . GLY A 1 180 ? 9.019 -12.883 8.144 1.00 65.75 180 GLY A O 1
ATOM 1518 N N . THR A 1 181 ? 8.289 -13.186 6.047 1.00 63.44 181 THR A N 1
ATOM 1519 C CA . THR A 1 181 ? 7.225 -14.198 6.270 1.00 63.44 181 THR A CA 1
ATOM 1520 C C . THR A 1 181 ? 6.073 -13.836 7.220 1.00 63.44 181 THR A C 1
ATOM 1522 O O . THR A 1 181 ? 6.234 -13.220 8.270 1.00 63.44 181 THR A O 1
ATOM 1525 N N . TYR A 1 182 ? 4.886 -14.327 6.856 1.00 66.31 182 TYR A N 1
ATOM 1526 C CA . TYR A 1 182 ? 3.656 -14.275 7.643 1.00 66.31 182 TYR A CA 1
ATOM 1527 C C . TYR A 1 182 ? 3.866 -14.803 9.068 1.00 66.31 182 TYR A C 1
ATOM 1529 O O . TYR A 1 182 ? 4.187 -15.977 9.266 1.00 66.31 182 TYR A O 1
ATOM 1537 N N . LYS A 1 183 ? 3.623 -13.960 10.075 1.00 66.69 183 LYS A N 1
ATOM 1538 C CA . LYS A 1 183 ? 3.539 -14.392 11.473 1.00 66.69 183 LYS A CA 1
ATOM 1539 C C . LYS A 1 183 ? 2.268 -13.848 12.097 1.00 66.69 183 LYS A C 1
ATOM 1541 O O . LYS A 1 183 ? 2.231 -12.696 12.528 1.00 66.69 183 LYS A O 1
ATOM 1546 N N . ASN A 1 184 ? 1.240 -14.697 12.174 1.00 79.69 184 ASN A N 1
ATOM 1547 C CA . ASN A 1 184 ? 0.108 -14.423 13.048 1.00 79.69 184 ASN A CA 1
ATOM 1548 C C . ASN A 1 184 ? 0.636 -14.160 14.466 1.00 79.69 184 ASN A C 1
ATOM 1550 O O . ASN A 1 184 ? 1.448 -14.931 14.983 1.00 79.69 184 ASN A O 1
ATOM 1554 N N . ASN A 1 185 ? 0.192 -13.074 15.091 1.00 88.38 185 ASN A N 1
ATOM 1555 C CA . ASN A 1 185 ? 0.698 -12.664 16.390 1.00 88.38 185 ASN A CA 1
ATOM 1556 C C . ASN A 1 185 ? -0.443 -12.445 17.382 1.00 88.38 185 ASN A C 1
ATOM 1558 O O . ASN A 1 185 ? -1.185 -11.470 17.284 1.00 88.38 185 ASN A O 1
ATOM 1562 N N . LYS A 1 186 ? -0.538 -13.328 18.385 1.00 93.06 186 LYS A N 1
ATOM 1563 C CA . LYS A 1 186 ? -1.589 -13.275 19.413 1.00 93.06 186 LYS A CA 1
ATOM 1564 C C . LYS A 1 186 ? -1.611 -11.949 20.177 1.00 93.06 186 LYS A C 1
ATOM 1566 O O . LYS A 1 186 ? -2.686 -11.461 20.496 1.00 93.06 186 LYS A O 1
ATOM 1571 N N . LYS A 1 187 ? -0.446 -11.341 20.442 1.00 94.75 187 LYS A N 1
ATOM 1572 C CA . LYS A 1 187 ? -0.364 -10.055 21.155 1.00 94.75 187 LYS A CA 1
ATOM 1573 C C . LYS A 1 187 ? -1.041 -8.946 20.350 1.00 94.75 187 LYS A C 1
ATOM 1575 O O . LYS A 1 187 ? -1.824 -8.185 20.906 1.00 94.75 187 LYS A O 1
ATOM 1580 N N . LEU A 1 188 ? -0.773 -8.888 19.046 1.00 94.56 188 LEU A N 1
ATOM 1581 C CA . LEU A 1 188 ? -1.363 -7.886 18.163 1.00 94.56 188 LEU A CA 1
ATOM 1582 C C . LEU A 1 188 ? -2.848 -8.168 17.863 1.00 94.56 188 LEU A C 1
ATOM 1584 O O . LEU A 1 188 ? -3.643 -7.234 17.817 1.00 94.56 188 LEU A O 1
ATOM 1588 N N . VAL A 1 189 ? -3.239 -9.443 17.741 1.00 96.25 189 VAL A N 1
ATOM 1589 C CA . VAL A 1 189 ? -4.654 -9.858 17.661 1.00 96.25 189 VAL A CA 1
ATOM 1590 C C . VAL A 1 189 ? -5.428 -9.378 18.890 1.00 96.25 189 VAL A C 1
ATOM 1592 O O . VAL A 1 189 ? -6.427 -8.681 18.747 1.00 96.25 189 VAL A O 1
ATOM 1595 N N . ASN A 1 190 ? -4.935 -9.679 20.096 1.00 96.81 190 ASN A N 1
ATOM 1596 C CA . ASN A 1 190 ? -5.579 -9.266 21.344 1.00 96.81 190 ASN A CA 1
ATOM 1597 C C . ASN A 1 190 ? -5.650 -7.741 21.467 1.00 96.81 190 ASN A C 1
ATOM 1599 O O . ASN A 1 190 ? -6.675 -7.207 21.877 1.00 96.81 190 ASN A O 1
ATOM 1603 N N . TYR A 1 191 ? -4.583 -7.041 21.075 1.00 96.88 191 TYR A N 1
ATOM 1604 C CA . TYR A 1 191 ? -4.553 -5.583 21.061 1.00 96.88 191 TYR A CA 1
ATOM 1605 C C . TYR A 1 191 ? -5.699 -4.993 20.226 1.00 96.88 191 TYR A C 1
ATOM 1607 O O . TYR A 1 191 ? -6.464 -4.181 20.740 1.00 96.88 191 TYR A O 1
ATOM 1615 N N . TYR A 1 192 ? -5.871 -5.433 18.975 1.00 96.44 192 TYR A N 1
ATOM 1616 C CA . TYR A 1 192 ? -6.928 -4.898 18.111 1.00 96.44 192 TYR A CA 1
ATOM 1617 C C . TYR A 1 192 ? -8.332 -5.392 18.473 1.00 96.44 192 TYR A C 1
ATOM 1619 O O . TYR A 1 192 ? -9.281 -4.617 18.355 1.00 96.44 192 TYR A O 1
ATOM 1627 N N . ASN A 1 193 ? -8.471 -6.632 18.958 1.00 96.12 193 ASN A N 1
ATOM 1628 C CA . ASN A 1 193 ? -9.736 -7.129 19.507 1.00 96.12 193 ASN A CA 1
ATOM 1629 C C . ASN A 1 193 ? -10.217 -6.245 20.658 1.00 96.12 193 ASN A C 1
ATOM 1631 O O . ASN A 1 193 ? -11.367 -5.814 20.651 1.00 96.12 193 ASN A O 1
ATOM 1635 N N . ASN A 1 194 ? -9.319 -5.902 21.585 1.00 94.75 194 ASN A N 1
ATOM 1636 C CA . ASN A 1 194 ? -9.638 -5.035 22.715 1.00 94.75 194 ASN A CA 1
ATOM 1637 C C . ASN A 1 194 ? -9.905 -3.591 22.273 1.00 94.75 194 ASN A C 1
ATOM 1639 O O . ASN A 1 194 ? -10.865 -2.980 22.731 1.00 94.75 194 ASN A O 1
ATOM 1643 N N . LEU A 1 195 ? -9.083 -3.048 21.368 1.00 94.12 195 LEU A N 1
ATOM 1644 C CA . LEU A 1 195 ? -9.192 -1.654 20.931 1.00 94.12 195 LEU A CA 1
ATOM 1645 C C . LEU A 1 195 ? -10.505 -1.363 20.190 1.00 94.12 195 LEU A C 1
ATOM 1647 O O . LEU A 1 195 ? -11.056 -0.273 20.330 1.00 94.12 195 LEU A O 1
ATOM 1651 N N . TYR A 1 196 ? -10.993 -2.320 19.397 1.00 92.88 196 TYR A N 1
ATOM 1652 C CA . TYR A 1 196 ? -12.168 -2.133 18.541 1.00 92.88 196 TYR A CA 1
ATOM 1653 C C . TYR A 1 196 ? -13.379 -2.985 18.935 1.00 92.88 196 TYR A C 1
ATOM 1655 O O . TYR A 1 196 ? -14.402 -2.907 18.262 1.00 92.88 196 TYR A O 1
ATOM 1663 N N . ASN A 1 197 ? -13.292 -3.780 20.005 1.00 92.62 197 ASN A N 1
ATOM 1664 C CA . ASN A 1 197 ? -14.335 -4.722 20.421 1.00 92.62 197 ASN A CA 1
ATOM 1665 C C . ASN A 1 197 ? -14.775 -5.669 19.278 1.00 92.62 197 ASN A C 1
ATOM 1667 O O . ASN A 1 197 ? -15.960 -5.810 18.958 1.00 92.62 197 ASN A O 1
ATOM 1671 N N . VAL A 1 198 ? -13.785 -6.292 18.631 1.00 93.88 198 VAL A N 1
ATOM 1672 C CA . VAL A 1 198 ? -13.949 -7.279 17.547 1.00 93.88 198 VAL A CA 1
ATOM 1673 C C . VAL A 1 198 ? -13.389 -8.640 17.961 1.00 93.88 198 VAL A C 1
ATOM 1675 O O . VAL A 1 198 ? -12.742 -8.763 18.997 1.00 93.88 198 VAL A O 1
ATOM 1678 N N . ASN A 1 199 ? -13.638 -9.669 17.149 1.00 94.75 199 ASN A N 1
ATOM 1679 C CA . ASN A 1 199 ? -13.142 -11.027 17.376 1.00 94.75 199 ASN A CA 1
ATOM 1680 C C . ASN A 1 199 ? -12.349 -11.536 16.161 1.00 94.75 199 ASN A C 1
ATOM 1682 O O . ASN A 1 199 ? -12.706 -12.538 15.537 1.00 94.75 199 ASN A O 1
ATOM 1686 N N . ILE A 1 200 ? -11.295 -10.808 15.780 1.00 94.69 200 ILE A N 1
ATOM 1687 C CA . ILE A 1 200 ? -10.379 -11.255 14.730 1.00 94.69 200 ILE A CA 1
ATOM 1688 C C . ILE A 1 200 ? -9.552 -12.446 15.213 1.00 94.69 200 ILE A C 1
ATOM 1690 O O . ILE A 1 200 ? -9.071 -12.486 16.346 1.00 94.69 200 ILE A O 1
ATOM 1694 N N . LYS A 1 201 ? -9.368 -13.426 14.326 1.00 94.50 201 LYS A N 1
ATOM 1695 C CA . LYS A 1 201 ? -8.610 -14.656 14.620 1.00 94.50 201 LYS A CA 1
ATOM 1696 C C . LYS A 1 201 ? -7.128 -14.535 14.299 1.00 94.50 201 LYS A C 1
ATOM 1698 O O . LYS A 1 201 ? -6.287 -15.174 14.934 1.00 94.50 201 LYS A O 1
ATOM 1703 N N . THR A 1 202 ? -6.814 -13.753 13.274 1.00 93.81 202 THR A N 1
ATOM 1704 C CA . THR A 1 202 ? -5.456 -13.605 12.761 1.00 93.81 202 THR A CA 1
ATOM 1705 C C . THR A 1 202 ? -5.192 -12.183 12.317 1.00 93.81 202 THR A C 1
ATOM 1707 O O . THR A 1 202 ? -6.100 -11.516 11.818 1.00 93.81 202 THR A O 1
ATOM 1710 N N . ILE A 1 203 ? -3.931 -11.773 12.412 1.00 93.44 203 ILE A N 1
ATOM 1711 C CA . ILE A 1 203 ? -3.452 -10.531 11.813 1.00 93.44 203 ILE A CA 1
ATOM 1712 C C . ILE A 1 203 ? -2.165 -10.767 11.029 1.00 93.44 203 ILE A C 1
ATOM 1714 O O . ILE A 1 203 ? -1.272 -11.482 11.494 1.00 93.44 203 ILE A O 1
ATOM 1718 N N . ASN A 1 204 ? -2.076 -10.177 9.840 1.00 92.81 204 ASN A N 1
ATOM 1719 C CA . ASN A 1 204 ? -0.899 -10.264 8.990 1.00 92.81 204 ASN A CA 1
ATOM 1720 C C . ASN A 1 204 ? -0.035 -8.999 9.100 1.00 92.81 204 ASN A C 1
ATOM 1722 O O . ASN A 1 204 ? -0.331 -7.967 8.506 1.00 92.81 204 ASN A O 1
ATOM 1726 N N . ILE A 1 205 ? 1.070 -9.084 9.843 1.00 93.88 205 ILE A N 1
ATOM 1727 C CA . ILE A 1 205 ? 2.000 -7.955 10.017 1.00 93.88 205 ILE A CA 1
ATOM 1728 C C . ILE A 1 205 ? 2.637 -7.532 8.685 1.00 93.88 205 ILE A C 1
ATOM 1730 O O . ILE A 1 205 ? 2.911 -6.345 8.501 1.00 93.88 205 ILE A O 1
ATOM 1734 N N . ASP A 1 206 ? 2.834 -8.478 7.761 1.00 93.38 206 ASP A N 1
ATOM 1735 C CA . ASP A 1 206 ? 3.412 -8.197 6.445 1.00 93.38 206 ASP A CA 1
ATOM 1736 C C . ASP A 1 206 ? 2.507 -7.251 5.647 1.00 93.38 206 ASP A C 1
ATOM 1738 O O . ASP A 1 206 ? 2.996 -6.246 5.145 1.00 93.38 206 ASP A O 1
ATOM 1742 N N . GLU A 1 207 ? 1.185 -7.471 5.654 1.00 94.69 207 GLU A N 1
ATOM 1743 C CA . GLU A 1 207 ? 0.207 -6.584 4.991 1.00 94.69 207 GLU A CA 1
ATOM 1744 C C . GLU A 1 207 ? 0.251 -5.168 5.558 1.00 94.69 207 GLU A C 1
ATOM 1746 O O . GLU A 1 207 ? 0.250 -4.199 4.805 1.00 94.69 207 GLU A O 1
ATOM 1751 N N . ILE A 1 208 ? 0.321 -5.031 6.888 1.00 96.06 208 ILE A N 1
ATOM 1752 C CA . ILE A 1 208 ? 0.379 -3.720 7.552 1.00 96.06 208 ILE A CA 1
ATOM 1753 C C . ILE A 1 208 ? 1.622 -2.957 7.085 1.00 96.06 208 ILE A C 1
ATOM 1755 O O . ILE A 1 208 ? 1.560 -1.774 6.742 1.00 96.06 208 ILE A O 1
ATOM 1759 N N . TYR A 1 209 ? 2.768 -3.637 7.102 1.00 97.00 209 TYR A N 1
ATOM 1760 C CA . TYR A 1 209 ? 4.057 -3.030 6.806 1.00 97.00 209 TYR A CA 1
ATOM 1761 C C . TYR A 1 209 ? 4.214 -2.710 5.315 1.00 97.00 209 TYR A C 1
ATOM 1763 O O . TYR A 1 209 ? 4.663 -1.616 4.958 1.00 97.00 209 TYR A O 1
ATOM 1771 N N . ILE A 1 210 ? 3.823 -3.644 4.448 1.00 96.69 210 ILE A N 1
ATOM 1772 C CA . ILE A 1 210 ? 3.901 -3.498 2.996 1.00 96.69 210 ILE A CA 1
ATOM 1773 C C . ILE A 1 210 ? 2.896 -2.474 2.492 1.00 96.69 210 ILE A C 1
ATOM 1775 O O . ILE A 1 210 ? 3.282 -1.628 1.690 1.00 96.69 210 ILE A O 1
ATOM 1779 N N . GLU A 1 211 ? 1.655 -2.465 2.983 1.00 97.81 211 GLU A N 1
ATOM 1780 C CA . GLU A 1 211 ? 0.663 -1.482 2.540 1.00 97.81 211 GLU A CA 1
ATOM 1781 C C . GLU A 1 211 ? 1.097 -0.054 2.894 1.00 97.81 211 GLU A C 1
ATOM 1783 O O . GLU A 1 211 ? 0.987 0.848 2.061 1.00 97.81 211 GLU A O 1
ATOM 1788 N N . LEU A 1 212 ? 1.670 0.165 4.084 1.00 98.31 212 LEU A N 1
ATOM 1789 C CA . LEU A 1 212 ? 2.216 1.473 4.450 1.00 98.31 212 LEU A CA 1
ATOM 1790 C C . LEU A 1 212 ? 3.338 1.909 3.496 1.00 98.31 212 LEU A C 1
ATOM 1792 O O . LEU A 1 212 ? 3.306 3.026 2.974 1.00 98.31 212 LEU A O 1
ATOM 1796 N N . TRP A 1 213 ? 4.324 1.042 3.245 1.00 98.44 213 TRP A N 1
ATOM 1797 C CA . TRP A 1 213 ? 5.419 1.369 2.331 1.00 98.44 213 TRP A CA 1
ATOM 1798 C C . TRP A 1 213 ? 4.948 1.553 0.892 1.00 98.44 213 TRP A C 1
ATOM 1800 O O . TRP A 1 213 ? 5.410 2.479 0.228 1.00 98.44 213 TRP A O 1
ATOM 1810 N N . ALA A 1 214 ? 4.008 0.736 0.420 1.00 98.31 214 ALA A N 1
ATOM 1811 C CA . ALA A 1 214 ? 3.439 0.858 -0.913 1.00 98.31 214 ALA A CA 1
ATOM 1812 C C . ALA A 1 214 ? 2.771 2.222 -1.106 1.00 98.31 214 ALA A C 1
ATOM 1814 O O . ALA A 1 214 ? 2.986 2.866 -2.131 1.00 98.31 214 ALA A O 1
ATOM 1815 N N . ARG A 1 215 ? 2.036 2.713 -0.100 1.00 98.50 215 ARG A N 1
ATOM 1816 C CA . ARG A 1 215 ? 1.424 4.051 -0.124 1.00 98.50 215 ARG A CA 1
ATOM 1817 C C . ARG A 1 215 ? 2.477 5.163 -0.123 1.00 98.50 215 ARG A C 1
ATOM 1819 O O . ARG A 1 215 ? 2.381 6.074 -0.941 1.00 98.50 215 ARG A O 1
ATOM 1826 N N . LEU A 1 216 ? 3.513 5.073 0.717 1.00 98.69 216 LEU A N 1
ATOM 1827 C CA . LEU A 1 216 ? 4.599 6.067 0.752 1.00 98.69 216 LEU A CA 1
ATOM 1828 C C . LEU A 1 216 ? 5.388 6.120 -0.566 1.00 98.69 216 LEU A C 1
ATOM 1830 O O . LEU A 1 216 ? 5.616 7.203 -1.104 1.00 98.69 216 LEU A O 1
ATOM 1834 N N . LEU A 1 217 ? 5.770 4.965 -1.116 1.00 98.44 217 LEU A N 1
ATOM 1835 C CA . LEU A 1 217 ? 6.486 4.879 -2.391 1.00 98.44 217 LEU A CA 1
ATOM 1836 C C . LEU A 1 217 ? 5.610 5.339 -3.558 1.00 98.44 217 LEU A C 1
ATOM 1838 O O . LEU A 1 217 ? 6.092 6.044 -4.441 1.00 98.44 217 LEU A O 1
ATOM 1842 N N . ASN A 1 218 ? 4.316 5.015 -3.542 1.00 97.81 218 ASN A N 1
ATOM 1843 C CA . ASN A 1 218 ? 3.363 5.507 -4.531 1.00 97.81 218 ASN A CA 1
ATOM 1844 C C . ASN A 1 218 ? 3.222 7.038 -4.477 1.00 97.81 218 ASN A C 1
ATOM 1846 O O . ASN 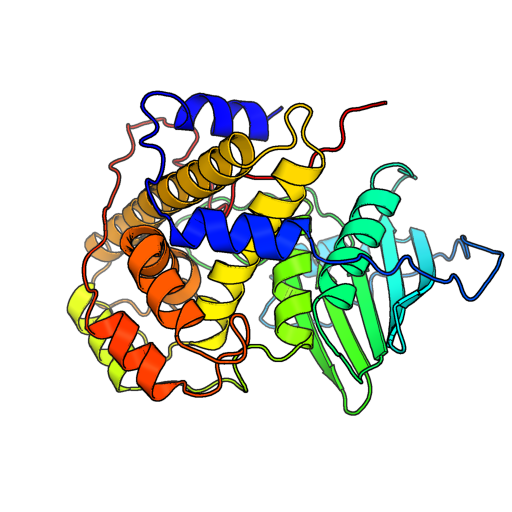A 1 218 ? 3.264 7.680 -5.524 1.00 97.81 218 ASN A O 1
ATOM 1850 N N . CYS A 1 219 ? 3.136 7.641 -3.284 1.00 97.81 219 CYS A N 1
ATOM 1851 C CA . CYS A 1 219 ? 3.162 9.099 -3.129 1.00 97.81 219 CYS A CA 1
ATOM 1852 C C . CYS A 1 219 ? 4.438 9.712 -3.700 1.00 97.81 219 CYS A C 1
ATOM 1854 O O . CYS A 1 219 ? 4.365 10.717 -4.406 1.00 97.81 219 CYS A O 1
ATOM 1856 N N . PHE A 1 220 ? 5.594 9.107 -3.420 1.00 98.00 220 PHE A N 1
ATOM 1857 C CA . PHE A 1 220 ? 6.866 9.577 -3.958 1.00 98.00 220 PHE A CA 1
ATOM 1858 C C . PHE A 1 220 ? 6.878 9.514 -5.487 1.00 98.00 220 PHE A C 1
ATOM 1860 O O . PHE A 1 220 ? 7.086 10.537 -6.132 1.00 98.00 220 PHE A O 1
ATOM 1867 N N . ILE A 1 221 ? 6.570 8.357 -6.076 1.00 95.88 221 ILE A N 1
ATOM 1868 C CA . ILE A 1 221 ? 6.525 8.178 -7.532 1.00 95.88 221 ILE A CA 1
ATOM 1869 C C . ILE A 1 221 ? 5.544 9.168 -8.166 1.00 95.88 221 ILE A C 1
ATOM 1871 O O . ILE A 1 221 ? 5.890 9.839 -9.133 1.00 95.88 221 ILE A O 1
ATOM 1875 N N . CYS A 1 222 ? 4.343 9.324 -7.606 1.00 94.06 222 CYS A N 1
ATOM 1876 C CA . CYS A 1 222 ? 3.374 10.282 -8.129 1.00 94.06 222 CYS A CA 1
ATOM 1877 C C . CYS A 1 222 ? 3.878 11.720 -8.038 1.00 94.06 222 CYS A C 1
ATOM 1879 O O . CYS A 1 222 ? 3.661 12.487 -8.969 1.00 94.06 222 CYS A O 1
ATOM 1881 N N . SER A 1 223 ? 4.566 12.089 -6.954 1.00 95.00 223 SER A N 1
ATOM 1882 C CA . SER A 1 223 ? 5.183 13.413 -6.848 1.00 95.00 223 SER A CA 1
ATOM 1883 C C . SER A 1 223 ? 6.308 13.596 -7.869 1.00 95.00 223 SER A C 1
ATOM 1885 O O . SER A 1 223 ? 6.393 14.664 -8.474 1.00 95.00 223 SER A O 1
ATOM 1887 N N . LYS A 1 224 ? 7.077 12.529 -8.138 1.00 92.75 224 LYS A N 1
ATOM 1888 C CA . LYS A 1 224 ? 8.236 12.528 -9.033 1.00 92.75 224 LYS A CA 1
ATOM 1889 C C . LYS A 1 224 ? 7.900 12.874 -10.476 1.00 92.75 224 LYS A C 1
ATOM 1891 O O . LYS A 1 224 ? 8.673 13.560 -11.134 1.00 92.75 224 LYS A O 1
ATOM 1896 N N . TYR A 1 225 ? 6.744 12.423 -10.960 1.00 89.62 225 TYR A N 1
ATOM 1897 C CA . TYR A 1 225 ? 6.272 12.759 -12.311 1.00 89.62 225 TYR A CA 1
ATOM 1898 C C . TYR A 1 225 ? 5.037 13.659 -12.316 1.00 89.62 225 TYR A C 1
ATOM 1900 O O . TYR A 1 225 ? 4.311 13.713 -13.309 1.00 89.62 225 TYR A O 1
ATOM 1908 N N . SER A 1 226 ? 4.788 14.360 -11.211 1.00 89.38 226 SER A N 1
ATOM 1909 C CA . SER A 1 226 ? 3.868 15.494 -11.219 1.00 89.38 226 SER A CA 1
ATOM 1910 C C . SER A 1 226 ? 4.541 16.714 -11.856 1.00 89.38 226 SER A C 1
ATOM 1912 O O . SER A 1 226 ? 5.766 16.785 -11.929 1.00 89.38 226 SER A O 1
ATOM 1914 N N . GLU A 1 227 ? 3.750 17.706 -12.268 1.00 86.00 227 GLU A N 1
ATOM 1915 C CA . GLU A 1 227 ? 4.268 18.990 -12.774 1.00 86.00 227 GLU A CA 1
ATOM 1916 C C . GLU A 1 227 ? 5.174 19.698 -11.750 1.00 86.00 227 GLU A C 1
ATOM 1918 O O . GLU A 1 227 ? 6.133 20.366 -12.118 1.00 86.00 227 GLU A O 1
ATOM 1923 N N . ASN A 1 228 ? 4.900 19.509 -10.455 1.00 86.94 228 ASN A N 1
ATOM 1924 C CA . ASN A 1 228 ? 5.637 20.111 -9.349 1.00 86.94 228 ASN A CA 1
ATOM 1925 C C . ASN A 1 228 ? 6.462 19.049 -8.613 1.00 86.94 228 ASN A C 1
ATOM 1927 O O . ASN A 1 228 ? 6.157 18.698 -7.470 1.00 86.94 228 ASN A O 1
ATOM 1931 N N . HIS A 1 229 ? 7.499 18.528 -9.270 1.00 90.69 229 HIS A N 1
ATOM 1932 C CA . HIS A 1 229 ? 8.423 17.550 -8.687 1.00 90.69 229 HIS A CA 1
ATOM 1933 C C . HIS A 1 229 ? 9.246 18.155 -7.541 1.00 90.69 229 HIS A C 1
ATOM 1935 O O . HIS A 1 229 ? 10.279 18.787 -7.756 1.00 90.69 229 HIS A O 1
ATOM 1941 N N . ASN A 1 230 ? 8.759 18.014 -6.306 1.00 95.62 230 ASN A N 1
ATOM 1942 C CA . ASN A 1 230 ? 9.461 18.455 -5.106 1.00 95.62 230 ASN A CA 1
ATOM 1943 C C . ASN A 1 230 ? 8.912 17.791 -3.829 1.00 95.62 230 ASN A C 1
ATOM 1945 O O . ASN A 1 230 ? 7.863 17.136 -3.813 1.00 95.62 230 ASN A O 1
ATOM 1949 N N . TYR A 1 231 ? 9.610 18.038 -2.718 1.00 97.44 231 TYR A N 1
ATOM 1950 C CA . TYR A 1 231 ? 9.218 17.563 -1.392 1.00 97.44 231 TYR A CA 1
ATOM 1951 C C . TYR A 1 231 ? 7.825 18.038 -0.956 1.00 97.44 231 TYR A C 1
ATOM 1953 O O . TYR A 1 231 ? 7.105 17.279 -0.311 1.00 97.44 231 TYR A O 1
ATOM 1961 N N . ASN A 1 232 ? 7.418 19.263 -1.299 1.00 96.38 232 ASN A N 1
ATOM 1962 C CA . ASN A 1 232 ? 6.118 19.789 -0.878 1.00 96.38 232 ASN A CA 1
ATOM 1963 C C . ASN A 1 232 ? 4.973 18.994 -1.515 1.00 96.38 232 ASN A C 1
ATOM 1965 O O . ASN A 1 232 ? 4.004 18.668 -0.830 1.00 96.38 232 ASN A O 1
ATOM 1969 N N . THR A 1 233 ? 5.107 18.608 -2.787 1.00 95.75 233 THR A N 1
ATOM 1970 C CA . THR A 1 233 ? 4.137 17.737 -3.464 1.00 95.75 233 THR A CA 1
ATOM 1971 C C . THR A 1 233 ? 4.112 16.341 -2.852 1.00 95.75 233 THR A C 1
ATOM 1973 O O . THR A 1 233 ? 3.031 15.824 -2.564 1.00 95.75 233 THR A O 1
ATOM 1976 N N . PHE A 1 234 ? 5.279 15.749 -2.577 1.00 97.69 234 PHE A N 1
ATOM 1977 C CA . PHE A 1 234 ? 5.362 14.467 -1.872 1.00 97.69 234 PHE A CA 1
ATOM 1978 C C . PHE A 1 234 ? 4.662 14.521 -0.508 1.00 97.69 234 PHE A C 1
ATOM 1980 O O . PHE A 1 234 ? 3.796 13.696 -0.216 1.00 97.69 234 PHE A O 1
ATOM 1987 N N . ASN A 1 235 ? 4.983 15.529 0.304 1.00 97.81 235 ASN A N 1
ATOM 1988 C CA . ASN A 1 235 ? 4.402 15.724 1.626 1.00 97.81 235 ASN A CA 1
ATOM 1989 C C . ASN A 1 235 ? 2.882 15.932 1.546 1.00 97.81 235 ASN A C 1
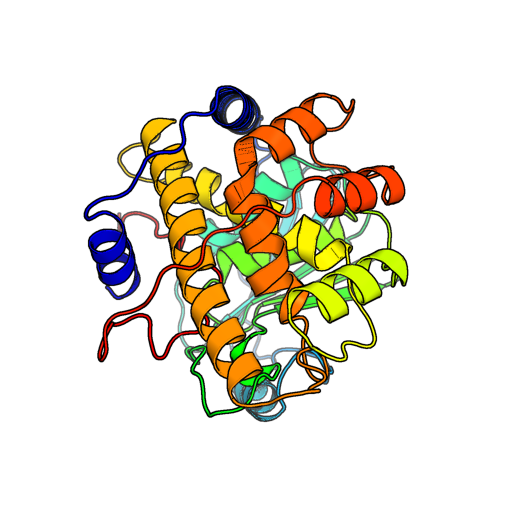ATOM 1991 O O . ASN A 1 235 ? 2.127 15.284 2.269 1.00 97.81 235 ASN A O 1
ATOM 1995 N N . LYS A 1 236 ? 2.408 16.742 0.589 1.00 96.50 236 LYS A N 1
ATOM 1996 C CA . LYS A 1 236 ? 0.975 16.908 0.312 1.00 96.50 236 LYS A CA 1
ATOM 1997 C C . LYS A 1 236 ? 0.299 15.568 0.015 1.00 96.50 236 LYS A C 1
ATOM 1999 O O . LYS A 1 236 ? -0.762 15.294 0.571 1.00 96.50 236 LYS A O 1
ATOM 2004 N N . TYR A 1 237 ? 0.894 14.722 -0.826 1.00 97.12 237 TYR A N 1
ATOM 2005 C CA . TYR A 1 237 ? 0.335 13.405 -1.144 1.00 97.12 237 TYR A CA 1
ATOM 2006 C C . TYR A 1 237 ? 0.310 12.473 0.070 1.00 97.12 237 TYR A C 1
ATOM 2008 O O . TYR A 1 237 ? -0.709 11.830 0.310 1.00 97.12 237 TYR A O 1
ATOM 2016 N N . VAL A 1 238 ? 1.356 12.458 0.900 1.00 98.06 238 VAL A N 1
ATOM 2017 C CA . VAL A 1 238 ? 1.360 11.675 2.150 1.00 98.06 238 VAL A CA 1
ATOM 2018 C C . VAL A 1 238 ? 0.312 12.195 3.145 1.00 98.06 238 VAL A C 1
ATOM 2020 O O . VAL A 1 238 ? -0.387 11.398 3.770 1.00 98.06 238 VAL A O 1
ATOM 2023 N N . SER A 1 239 ? 0.119 13.511 3.251 1.00 97.56 239 SER A N 1
ATOM 2024 C CA . SER A 1 239 ? -0.963 14.101 4.050 1.00 97.56 239 SER A CA 1
ATOM 2025 C C . SER A 1 239 ? -2.351 13.702 3.542 1.00 97.56 239 SER A C 1
ATOM 2027 O O . SER A 1 239 ? -3.240 13.416 4.347 1.00 97.56 239 SER A O 1
ATOM 2029 N N . ILE A 1 240 ? -2.550 13.644 2.222 1.00 96.19 240 ILE A N 1
ATOM 2030 C CA . ILE A 1 240 ? -3.796 13.154 1.615 1.00 96.19 240 ILE A CA 1
ATOM 2031 C C . ILE A 1 240 ? -4.002 11.670 1.938 1.00 96.19 240 ILE A C 1
ATOM 2033 O O . ILE A 1 240 ? -5.108 11.289 2.319 1.00 96.19 240 ILE A O 1
ATOM 2037 N N . GLU A 1 241 ? -2.953 10.846 1.850 1.00 97.12 241 GLU A N 1
ATOM 2038 C CA . GLU A 1 241 ? -3.004 9.431 2.237 1.00 97.12 241 GLU A CA 1
ATOM 2039 C C . GLU A 1 241 ? -3.397 9.263 3.711 1.00 97.12 241 GLU A C 1
ATOM 2041 O O . GLU A 1 241 ? -4.315 8.505 4.033 1.00 97.12 241 GLU A O 1
ATOM 2046 N N . LYS A 1 242 ? -2.790 10.032 4.620 1.00 96.81 242 LYS A N 1
ATOM 2047 C CA . LYS A 1 242 ? -3.213 10.064 6.027 1.00 96.81 242 LYS A CA 1
ATOM 2048 C C . LYS A 1 242 ? -4.705 10.382 6.134 1.00 96.81 242 LYS A C 1
ATOM 2050 O O . LYS A 1 242 ? -5.441 9.653 6.794 1.00 96.81 242 LYS A O 1
ATOM 2055 N N . LYS A 1 243 ? -5.181 11.408 5.421 1.00 95.38 243 LYS A N 1
ATOM 2056 C CA . LYS A 1 243 ? -6.579 11.842 5.490 1.00 95.38 243 LYS A CA 1
ATOM 2057 C C . LYS A 1 243 ? -7.573 10.807 4.971 1.00 95.38 243 LYS A C 1
ATOM 2059 O O . LYS A 1 243 ? -8.595 10.577 5.617 1.00 95.38 243 LYS A O 1
ATOM 2064 N N . ILE A 1 244 ? -7.293 10.179 3.828 1.00 94.88 244 ILE A N 1
ATOM 2065 C CA . ILE A 1 244 ? -8.157 9.111 3.316 1.00 94.88 244 ILE A CA 1
ATOM 2066 C C . ILE A 1 244 ? -8.131 7.899 4.252 1.00 94.88 244 ILE A C 1
ATOM 2068 O O . ILE A 1 244 ? -9.172 7.281 4.456 1.00 94.88 244 ILE A O 1
ATOM 2072 N N . SER A 1 245 ? -6.998 7.612 4.903 1.00 96.50 245 SER A N 1
ATOM 2073 C CA . SER A 1 245 ? -6.920 6.549 5.909 1.00 96.50 245 SER A CA 1
ATOM 2074 C C . SER A 1 245 ? -7.852 6.826 7.092 1.00 96.50 245 SER A C 1
ATOM 2076 O O . SER A 1 245 ? -8.644 5.955 7.433 1.00 96.50 245 SER A O 1
ATOM 2078 N N . GLU A 1 246 ? -7.853 8.050 7.641 1.00 95.69 246 GLU A N 1
ATOM 2079 C CA . GLU A 1 246 ? -8.755 8.452 8.740 1.00 95.69 246 GLU A CA 1
ATOM 2080 C C . GLU A 1 246 ? -10.242 8.279 8.373 1.00 95.69 246 GLU A C 1
ATOM 2082 O O . GLU A 1 246 ? -11.065 7.896 9.210 1.00 95.69 246 GLU A O 1
ATOM 2087 N N . ILE A 1 247 ? -10.592 8.592 7.121 1.00 94.56 247 ILE A N 1
ATOM 2088 C CA . ILE A 1 247 ? -11.942 8.460 6.553 1.00 94.56 247 ILE A CA 1
ATOM 2089 C C . ILE A 1 247 ? -12.332 6.985 6.439 1.00 94.56 247 ILE A C 1
ATOM 2091 O O . ILE A 1 247 ? -13.419 6.597 6.871 1.00 94.56 247 ILE A O 1
ATOM 2095 N N . GLN A 1 248 ? -11.458 6.146 5.878 1.00 94.56 248 GLN A N 1
ATOM 2096 C CA . GLN A 1 248 ? -11.759 4.726 5.718 1.00 94.56 248 GLN A CA 1
ATOM 2097 C C . GLN A 1 248 ? -11.830 4.013 7.071 1.00 94.56 248 GLN A C 1
ATOM 2099 O O . GLN A 1 248 ? -12.781 3.267 7.297 1.00 94.56 248 GLN A O 1
ATOM 2104 N N . SER A 1 249 ? -10.923 4.302 8.015 1.00 95.62 249 SER A N 1
ATOM 2105 C CA . SER A 1 249 ? -11.011 3.755 9.376 1.00 95.62 249 SER A CA 1
ATOM 2106 C C . SER A 1 249 ? -12.324 4.125 10.050 1.00 95.62 249 SER A C 1
ATOM 2108 O O . SER A 1 249 ? -12.944 3.271 10.673 1.00 95.62 249 SER A O 1
ATOM 2110 N N . TYR A 1 250 ? -12.793 5.369 9.888 1.00 94.81 250 TYR A N 1
ATOM 2111 C CA . TYR A 1 250 ? -14.074 5.798 10.452 1.00 94.81 250 TYR A CA 1
ATOM 2112 C C . TYR A 1 250 ? -15.240 4.950 9.930 1.00 94.81 250 TYR A C 1
ATOM 2114 O O . TYR A 1 250 ? -16.107 4.547 10.706 1.00 94.81 250 TYR A O 1
ATOM 2122 N N . LYS A 1 251 ? -15.244 4.617 8.634 1.00 92.69 251 LYS A N 1
ATOM 2123 C CA . LYS A 1 251 ? -16.263 3.737 8.041 1.00 92.69 251 LYS A CA 1
ATOM 2124 C C . LYS A 1 251 ? -16.222 2.335 8.641 1.00 92.69 251 LYS A C 1
ATOM 2126 O O . LYS A 1 251 ? -17.277 1.794 8.961 1.00 92.69 251 LYS A O 1
ATOM 2131 N N . ILE A 1 252 ? -15.025 1.770 8.818 1.00 93.38 252 ILE A N 1
ATOM 2132 C CA . ILE A 1 252 ? -14.853 0.453 9.445 1.00 93.38 252 ILE A CA 1
ATOM 2133 C C . ILE A 1 252 ? -15.328 0.480 10.903 1.00 93.38 252 ILE A C 1
ATOM 2135 O O . ILE A 1 252 ? -16.120 -0.371 11.298 1.00 93.38 252 ILE A O 1
ATOM 2139 N N . CYS A 1 253 ? -14.924 1.482 11.686 1.00 93.00 253 CYS A N 1
ATOM 2140 C CA . CYS A 1 253 ? -15.352 1.635 13.077 1.00 93.00 253 CYS A CA 1
ATOM 2141 C C . CYS A 1 253 ? -16.875 1.780 13.203 1.00 93.00 253 CYS A C 1
ATOM 2143 O O . CYS A 1 253 ? -17.482 1.132 14.050 1.00 93.00 253 CYS A O 1
ATOM 2145 N N . ASN A 1 254 ? -17.516 2.566 12.332 1.00 91.75 254 ASN A N 1
ATOM 2146 C CA . ASN A 1 254 ? -18.976 2.669 12.309 1.00 91.75 254 ASN A CA 1
ATOM 2147 C C . ASN A 1 254 ? -19.649 1.327 12.011 1.00 91.75 254 ASN A C 1
ATOM 2149 O O . ASN A 1 254 ? -20.647 0.987 12.641 1.00 91.75 254 ASN A O 1
ATOM 2153 N N . TYR A 1 255 ? -19.107 0.557 11.067 1.00 91.69 255 TYR A N 1
ATOM 2154 C CA . TYR A 1 255 ? -19.630 -0.770 10.772 1.00 91.69 255 TYR A CA 1
ATOM 2155 C C . TYR A 1 255 ? -19.481 -1.726 11.961 1.00 91.69 255 TYR A C 1
ATOM 2157 O O . TYR A 1 255 ? -20.440 -2.418 12.293 1.00 91.69 255 TYR A O 1
ATOM 2165 N N . ILE A 1 256 ? -18.320 -1.733 12.623 1.00 92.69 256 ILE A N 1
ATOM 2166 C CA . ILE A 1 256 ? -18.059 -2.543 13.822 1.00 92.69 256 ILE A CA 1
ATOM 2167 C C . ILE A 1 256 ? -19.029 -2.176 14.952 1.00 92.69 256 ILE A C 1
ATOM 2169 O O . ILE A 1 256 ? -19.640 -3.056 15.550 1.00 92.69 256 ILE A O 1
ATOM 2173 N N . ASN A 1 257 ? -19.241 -0.883 15.207 1.00 91.31 257 ASN A N 1
ATOM 2174 C CA . ASN A 1 257 ? -20.159 -0.422 16.254 1.00 91.31 257 ASN A CA 1
ATOM 2175 C C . ASN A 1 257 ? -21.601 -0.900 16.027 1.00 91.31 257 ASN A C 1
ATOM 2177 O O . ASN A 1 257 ? -22.311 -1.198 16.988 1.00 91.31 257 ASN A O 1
ATOM 2181 N N . ASN A 1 258 ? -22.010 -1.021 14.761 1.00 90.94 258 ASN A N 1
ATOM 2182 C CA . ASN A 1 258 ? -23.324 -1.530 14.373 1.00 90.94 258 ASN A CA 1
ATOM 2183 C C . ASN A 1 258 ? -23.395 -3.068 14.328 1.00 90.94 258 ASN A C 1
ATOM 2185 O O . ASN A 1 258 ? -24.488 -3.618 14.236 1.00 90.94 258 ASN A O 1
ATOM 2189 N N . ASN A 1 259 ? -22.258 -3.769 14.382 1.00 89.56 259 ASN A N 1
ATOM 2190 C CA . ASN A 1 259 ? -22.157 -5.224 14.258 1.00 89.56 259 ASN A CA 1
ATOM 2191 C C . ASN A 1 259 ? -21.153 -5.763 15.291 1.00 89.56 259 ASN A C 1
ATOM 2193 O O . ASN A 1 259 ? -19.987 -6.007 14.979 1.00 89.56 259 ASN A O 1
ATOM 2197 N N . LYS A 1 260 ? -21.592 -5.930 16.541 1.00 82.00 260 LYS A N 1
ATOM 2198 C CA . LYS A 1 260 ? -20.716 -6.354 17.646 1.00 82.00 260 LYS A CA 1
ATOM 2199 C C . LYS A 1 260 ? -20.215 -7.795 17.474 1.00 82.00 260 LYS A C 1
ATOM 2201 O O . LYS A 1 260 ? -20.906 -8.633 16.900 1.00 82.00 260 LYS A O 1
ATOM 2206 N N . ASN A 1 261 ? -19.035 -8.085 18.031 1.00 84.19 261 ASN A N 1
ATOM 2207 C CA . ASN A 1 261 ? -18.420 -9.422 18.095 1.00 84.19 261 ASN A CA 1
ATOM 2208 C C . ASN A 1 261 ? -18.179 -10.098 16.733 1.00 84.19 261 ASN A C 1
ATOM 2210 O O . ASN A 1 261 ? -18.140 -11.325 16.629 1.00 84.19 261 ASN A O 1
ATOM 2214 N N . ILE A 1 262 ? -17.988 -9.305 15.680 1.00 91.31 262 ILE A N 1
ATOM 2215 C CA . ILE A 1 262 ? -17.660 -9.818 14.351 1.00 91.31 262 ILE A CA 1
ATOM 2216 C C . ILE A 1 262 ? -16.169 -10.129 14.207 1.00 91.31 262 ILE A C 1
ATOM 2218 O O . ILE A 1 262 ? -15.306 -9.423 14.732 1.00 91.31 262 ILE A O 1
ATOM 2222 N N . ASP A 1 263 ? -15.865 -11.142 13.401 1.00 92.88 263 ASP A N 1
ATOM 2223 C CA . ASP A 1 263 ? -14.546 -11.295 12.791 1.00 92.88 263 ASP A CA 1
ATOM 2224 C C . ASP A 1 263 ? -14.517 -10.464 11.500 1.00 92.88 263 ASP A C 1
ATOM 2226 O O . ASP A 1 263 ? -14.890 -10.936 10.422 1.00 92.88 263 ASP A O 1
ATOM 2230 N N . ILE A 1 264 ? -14.126 -9.192 11.615 1.00 92.69 264 ILE A N 1
ATOM 2231 C CA . ILE A 1 264 ? -14.054 -8.275 10.467 1.00 92.69 264 ILE A CA 1
ATOM 2232 C C . ILE A 1 264 ? -12.995 -8.718 9.437 1.00 92.69 264 ILE A C 1
ATOM 2234 O O . ILE A 1 264 ? -13.077 -8.333 8.271 1.00 92.69 264 ILE A O 1
ATOM 2238 N N . ASN A 1 265 ? -12.058 -9.585 9.838 1.00 93.00 265 ASN A N 1
ATOM 2239 C CA . ASN A 1 265 ? -11.010 -10.132 8.980 1.00 93.00 265 ASN A CA 1
ATOM 2240 C C . ASN A 1 265 ? -11.387 -11.461 8.309 1.00 93.00 265 ASN A C 1
ATOM 2242 O O . ASN A 1 265 ? -10.586 -12.028 7.565 1.00 93.00 265 ASN A O 1
ATOM 2246 N N . LYS A 1 266 ? -12.612 -11.964 8.523 1.00 90.62 266 LYS A N 1
ATOM 2247 C CA . LYS A 1 266 ? -13.045 -13.289 8.051 1.00 90.62 266 LYS A CA 1
ATOM 2248 C C . LYS A 1 266 ? -12.787 -13.537 6.559 1.00 90.62 266 LYS A C 1
ATOM 2250 O O . LYS A 1 266 ? -12.486 -14.666 6.177 1.00 90.62 266 LYS A O 1
ATOM 2255 N N . TYR A 1 267 ? -12.948 -12.514 5.718 1.00 88.81 267 TYR A N 1
ATOM 2256 C CA . TYR A 1 267 ? -12.857 -12.652 4.258 1.00 88.81 267 TYR A CA 1
ATOM 2257 C C . TYR A 1 267 ? -11.685 -11.891 3.622 1.00 88.81 267 TYR A C 1
ATOM 2259 O O . TYR A 1 267 ? -11.372 -12.145 2.461 1.00 88.81 267 TYR A O 1
ATOM 2267 N N . THR A 1 268 ? -11.072 -10.935 4.325 1.00 89.94 268 THR A N 1
ATOM 2268 C CA . THR A 1 268 ? -9.913 -10.153 3.855 1.00 89.94 268 THR A CA 1
ATOM 2269 C C . THR A 1 268 ? -9.275 -9.384 5.023 1.00 89.94 268 THR A C 1
ATOM 2271 O O . THR A 1 268 ? -9.821 -9.368 6.121 1.00 89.94 268 THR A O 1
ATOM 2274 N N . HIS A 1 269 ? -8.137 -8.733 4.798 1.00 92.62 269 HIS A N 1
ATOM 2275 C CA . HIS A 1 269 ? -7.285 -8.091 5.807 1.00 92.62 269 HIS A CA 1
ATOM 2276 C C . HIS A 1 269 ? -7.756 -6.672 6.195 1.00 92.62 269 HIS A C 1
ATOM 2278 O O . HIS A 1 269 ? -7.048 -5.681 6.012 1.00 92.62 269 HIS A O 1
ATOM 2284 N N . ILE A 1 270 ? -8.996 -6.544 6.684 1.00 95.06 270 ILE A N 1
ATOM 2285 C CA . ILE A 1 270 ? -9.624 -5.241 6.968 1.00 95.06 270 ILE A CA 1
ATOM 2286 C C . ILE A 1 270 ? -8.901 -4.463 8.067 1.00 95.06 270 ILE A C 1
ATOM 2288 O O . ILE A 1 270 ? -8.647 -3.267 7.896 1.00 95.06 270 ILE A O 1
ATOM 2292 N N . VAL A 1 271 ? -8.574 -5.113 9.187 1.00 96.12 271 VAL A N 1
ATOM 2293 C CA . VAL A 1 271 ? -7.856 -4.459 10.290 1.00 96.12 271 VAL A CA 1
ATOM 2294 C C . VAL A 1 271 ? -6.505 -3.954 9.802 1.00 96.12 271 VAL A C 1
ATOM 2296 O O . VAL A 1 271 ? -6.148 -2.811 10.077 1.00 96.12 271 VAL A O 1
ATOM 2299 N N . GLU A 1 272 ? -5.785 -4.766 9.034 1.00 95.88 272 GLU A N 1
ATOM 2300 C CA . GLU A 1 272 ? -4.465 -4.436 8.522 1.00 95.88 272 GLU A CA 1
ATOM 2301 C C . GLU A 1 272 ? -4.517 -3.212 7.603 1.00 95.88 272 GLU A C 1
ATOM 2303 O O . GLU A 1 272 ? -3.873 -2.203 7.891 1.00 95.88 272 GLU A O 1
ATOM 2308 N N . TYR A 1 273 ? -5.332 -3.263 6.545 1.00 96.44 273 TYR A N 1
ATOM 2309 C CA . TYR A 1 273 ? -5.357 -2.223 5.514 1.00 96.44 273 TYR A CA 1
ATOM 2310 C C . TYR A 1 273 ? -5.957 -0.899 5.982 1.00 96.44 273 TYR A C 1
ATOM 2312 O O . TYR A 1 273 ? -5.510 0.163 5.545 1.00 96.44 273 TYR A O 1
ATOM 2320 N N . TYR A 1 274 ? -6.979 -0.938 6.841 1.00 96.50 274 TYR A N 1
ATOM 2321 C CA . TYR A 1 274 ? -7.754 0.259 7.164 1.00 96.50 274 TYR A CA 1
ATOM 2322 C C . TYR A 1 274 ? -7.526 0.781 8.576 1.00 96.50 274 TYR A C 1
ATOM 2324 O O . TYR A 1 274 ? -7.607 1.990 8.762 1.00 96.50 274 TYR A O 1
ATOM 2332 N N . LEU A 1 275 ? -7.255 -0.067 9.570 1.00 97.25 275 LEU A N 1
ATOM 2333 C CA . LEU A 1 275 ? -7.109 0.375 10.964 1.00 97.25 275 LEU A CA 1
ATOM 2334 C C . LEU A 1 275 ? -5.632 0.525 11.340 1.00 97.25 275 LEU A C 1
ATOM 2336 O O . LEU A 1 275 ? -5.196 1.621 11.694 1.00 97.25 275 LEU A O 1
ATOM 2340 N N . ALA A 1 276 ? -4.838 -0.532 11.168 1.00 97.38 276 ALA A N 1
ATOM 2341 C CA . ALA A 1 276 ? -3.421 -0.539 11.516 1.00 97.38 276 ALA A CA 1
ATOM 2342 C C . ALA A 1 276 ? -2.600 0.430 10.651 1.00 97.38 276 ALA A C 1
ATOM 2344 O O . ALA A 1 276 ? -1.794 1.203 11.169 1.00 97.38 276 ALA A O 1
ATOM 2345 N N . VAL A 1 277 ? -2.838 0.467 9.335 1.00 97.94 277 VAL A N 1
ATOM 2346 C CA . VAL A 1 277 ? -2.165 1.442 8.460 1.00 97.94 277 VAL A CA 1
ATOM 2347 C C . VAL A 1 277 ? -2.559 2.884 8.807 1.00 97.94 277 VAL A C 1
ATOM 2349 O O . VAL A 1 277 ? -1.700 3.764 8.760 1.00 97.94 277 VAL A O 1
ATOM 2352 N N . ASN A 1 278 ? -3.807 3.153 9.217 1.00 98.00 278 ASN A N 1
ATOM 2353 C CA . ASN A 1 278 ? -4.192 4.492 9.687 1.00 98.00 278 ASN A CA 1
ATOM 2354 C C . ASN A 1 278 ? -3.443 4.881 10.963 1.00 98.00 278 ASN A C 1
ATOM 2356 O O . ASN A 1 278 ? -2.929 5.992 11.048 1.00 98.00 278 ASN A O 1
ATOM 2360 N N . GLN A 1 279 ? -3.327 3.965 11.924 1.00 97.94 279 GLN A N 1
ATOM 2361 C CA . GLN A 1 279 ? -2.537 4.173 13.137 1.00 97.94 279 GLN A CA 1
ATOM 2362 C C . GLN A 1 279 ? -1.074 4.514 12.803 1.00 97.94 279 GLN A C 1
ATOM 2364 O O . GLN A 1 279 ? -0.512 5.464 13.349 1.00 97.94 279 GLN A O 1
ATOM 2369 N N . LEU A 1 280 ? -0.462 3.807 11.849 1.00 98.00 280 LEU A N 1
ATOM 2370 C CA . LEU A 1 280 ? 0.910 4.095 11.425 1.00 98.00 280 LEU A CA 1
ATOM 2371 C C . LEU A 1 280 ? 1.046 5.420 10.665 1.00 98.00 280 LEU A C 1
ATOM 2373 O O . LEU A 1 280 ? 1.991 6.162 10.915 1.00 98.00 280 LEU A O 1
ATOM 2377 N N . LEU A 1 281 ? 0.112 5.755 9.768 1.00 97.50 281 LEU A N 1
ATOM 2378 C CA . LEU A 1 281 ? 0.103 7.049 9.073 1.00 97.50 281 LEU A CA 1
ATOM 2379 C C . LEU A 1 281 ? -0.165 8.212 10.029 1.00 97.50 281 LEU A C 1
ATOM 2381 O O . LEU A 1 281 ? 0.376 9.306 9.852 1.00 97.50 281 LEU A O 1
ATOM 2385 N N . TYR A 1 282 ? -0.979 7.993 11.061 1.00 96.38 282 TYR A N 1
ATOM 2386 C CA . TYR A 1 282 ? -1.198 8.987 12.096 1.00 96.38 282 TYR A CA 1
ATOM 2387 C C . TYR A 1 282 ? 0.111 9.310 12.821 1.00 96.38 282 TYR A C 1
ATOM 2389 O O . TYR A 1 282 ? 0.455 10.491 12.927 1.00 96.38 282 TYR A O 1
ATOM 2397 N N . ASN A 1 283 ? 0.869 8.266 13.169 1.00 96.94 283 A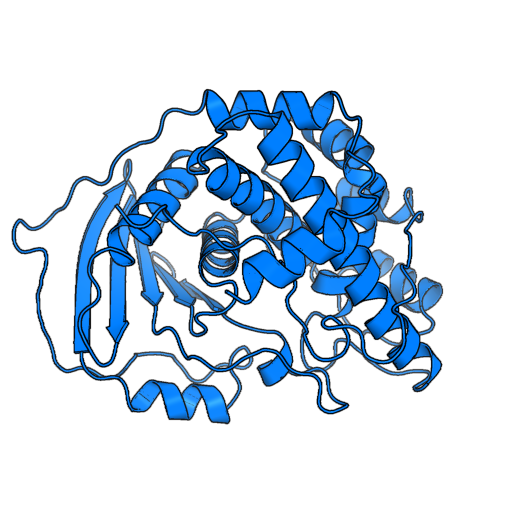SN A N 1
ATOM 2398 C CA . ASN A 1 283 ? 2.174 8.310 13.830 1.00 96.94 283 ASN A CA 1
ATOM 2399 C C . ASN A 1 283 ? 3.361 8.263 12.850 1.00 96.94 283 ASN A C 1
ATOM 2401 O O . ASN A 1 283 ? 4.433 7.760 13.192 1.00 96.94 283 ASN A O 1
ATOM 2405 N N . ILE A 1 284 ? 3.201 8.781 11.625 1.00 97.75 284 ILE A N 1
ATOM 2406 C CA . ILE A 1 284 ? 4.194 8.605 10.552 1.00 97.75 284 ILE A CA 1
ATOM 2407 C C . ILE A 1 284 ? 5.588 9.120 10.929 1.00 97.75 284 ILE A C 1
ATOM 2409 O O . ILE A 1 284 ? 6.589 8.517 10.548 1.00 97.75 284 ILE A O 1
ATOM 2413 N N . ASN A 1 285 ? 5.673 10.199 11.714 1.00 96.62 285 ASN A N 1
ATOM 2414 C CA . ASN A 1 285 ? 6.953 10.735 12.168 1.00 96.62 285 ASN A CA 1
ATOM 2415 C C . ASN A 1 285 ? 7.693 9.745 13.080 1.00 96.62 285 ASN A C 1
ATOM 2417 O O . ASN A 1 285 ? 8.866 9.462 12.839 1.00 96.62 285 ASN A O 1
ATOM 2421 N N . GLU A 1 286 ? 7.003 9.180 14.074 1.00 97.69 286 GLU A N 1
ATOM 2422 C CA . GLU A 1 286 ? 7.592 8.197 14.990 1.00 97.69 286 GLU A CA 1
ATOM 2423 C C . GLU A 1 286 ? 7.878 6.873 14.281 1.00 97.69 286 GLU A C 1
ATOM 2425 O O . GLU A 1 286 ? 8.922 6.267 14.520 1.00 97.69 286 GLU A O 1
ATOM 2430 N N . PHE A 1 287 ? 7.026 6.462 13.335 1.00 97.94 287 PHE A N 1
ATOM 2431 C CA . PHE A 1 287 ? 7.300 5.301 12.489 1.00 97.94 287 PHE A CA 1
ATOM 2432 C C . PHE A 1 287 ? 8.586 5.499 11.688 1.00 97.94 287 PHE A C 1
ATOM 2434 O O . PHE A 1 287 ? 9.476 4.647 11.721 1.00 97.94 287 PHE A O 1
ATOM 2441 N N . LEU A 1 288 ? 8.725 6.628 10.988 1.00 98.31 288 LEU A N 1
ATOM 2442 C CA . LEU A 1 288 ? 9.919 6.889 10.195 1.00 98.31 288 LEU A CA 1
ATOM 2443 C C . LEU A 1 288 ? 11.149 7.019 11.093 1.00 98.31 288 LEU A C 1
ATOM 2445 O O . LEU A 1 288 ? 12.157 6.389 10.795 1.00 98.31 288 LEU A O 1
ATOM 2449 N N . LYS A 1 289 ? 11.071 7.722 12.227 1.00 97.69 289 LYS A N 1
ATOM 2450 C CA . LYS A 1 289 ? 12.147 7.768 13.233 1.00 97.69 289 LYS A CA 1
ATOM 2451 C C . LYS A 1 289 ? 12.574 6.367 13.676 1.00 97.69 289 LYS A C 1
ATOM 2453 O O . LYS A 1 289 ? 13.763 6.045 13.642 1.00 97.69 289 LYS A O 1
ATOM 2458 N N . TYR A 1 290 ? 11.612 5.505 14.006 1.00 97.31 290 TYR A N 1
ATOM 2459 C CA . TYR A 1 290 ? 11.859 4.099 14.315 1.00 97.31 290 TYR A CA 1
ATOM 2460 C C . TYR A 1 290 ? 12.579 3.385 13.162 1.00 97.31 290 TYR A C 1
ATOM 2462 O O . TYR A 1 290 ? 13.556 2.673 13.396 1.00 97.31 290 TYR A O 1
ATOM 2470 N N . ARG A 1 291 ? 12.167 3.598 11.907 1.00 96.69 291 ARG A N 1
ATOM 2471 C CA . ARG A 1 291 ? 12.801 2.972 10.735 1.00 96.69 291 ARG A CA 1
ATOM 2472 C C . ARG A 1 291 ? 14.198 3.504 10.433 1.00 96.69 291 ARG A C 1
ATOM 2474 O O . ARG A 1 291 ? 15.075 2.705 10.114 1.00 96.69 291 ARG A O 1
ATOM 2481 N N . PHE A 1 292 ? 14.423 4.804 10.585 1.00 97.19 292 PHE A N 1
ATOM 2482 C CA . PHE A 1 292 ? 15.728 5.443 10.418 1.00 97.19 292 PHE A CA 1
ATOM 2483 C C . PHE A 1 292 ? 16.741 5.015 11.487 1.00 97.19 292 PHE A C 1
ATOM 2485 O O . PHE A 1 292 ? 17.938 5.058 11.228 1.00 97.19 292 PHE A O 1
ATOM 2492 N N . SER A 1 293 ? 16.288 4.522 12.647 1.00 95.31 293 SER A N 1
ATOM 2493 C CA . SER A 1 293 ? 17.175 3.904 13.646 1.00 95.31 293 SER A CA 1
ATOM 2494 C C . SER A 1 293 ? 17.746 2.541 13.216 1.00 95.31 293 SER A C 1
ATOM 2496 O O . SER A 1 293 ? 18.602 1.980 13.899 1.00 95.31 293 SER A O 1
ATOM 2498 N N . LYS A 1 294 ? 17.268 1.960 12.104 1.00 93.56 294 LYS A N 1
ATOM 2499 C CA . LYS A 1 294 ? 17.685 0.639 11.616 1.00 93.56 294 LYS A CA 1
ATOM 2500 C C . LYS A 1 294 ? 18.606 0.772 10.402 1.00 93.56 294 LYS A C 1
ATOM 2502 O O . LYS A 1 294 ? 18.368 1.576 9.511 1.00 93.56 294 LYS A O 1
ATOM 2507 N N . LYS A 1 295 ? 19.594 -0.128 10.296 1.00 89.81 295 LYS A N 1
ATOM 2508 C CA . LYS A 1 295 ? 20.580 -0.155 9.192 1.00 89.81 295 LYS A CA 1
ATOM 2509 C C . LYS A 1 295 ? 19.956 -0.233 7.790 1.00 89.81 295 LYS A C 1
ATOM 2511 O O . LYS A 1 295 ? 20.517 0.291 6.837 1.00 89.81 295 LYS A O 1
ATOM 2516 N N . LYS A 1 296 ? 18.826 -0.931 7.648 1.00 92.62 296 LYS A N 1
ATOM 2517 C CA . LYS A 1 296 ? 18.082 -1.056 6.386 1.00 92.62 296 LYS A CA 1
ATOM 2518 C C . LYS A 1 296 ? 16.666 -0.519 6.585 1.00 92.62 296 LYS A C 1
ATOM 2520 O O . LYS A 1 296 ? 15.804 -1.255 7.061 1.00 92.62 296 LYS A O 1
ATOM 2525 N N . ILE A 1 297 ? 16.434 0.741 6.216 1.00 94.75 297 ILE A N 1
ATOM 2526 C CA . ILE A 1 297 ? 15.188 1.473 6.508 1.00 94.75 297 ILE A CA 1
ATOM 2527 C C . ILE A 1 297 ? 13.921 0.719 6.072 1.00 94.75 297 ILE A C 1
ATOM 2529 O O . ILE A 1 297 ? 12.979 0.623 6.856 1.00 94.75 297 ILE A O 1
ATOM 2533 N N . PHE A 1 298 ? 13.930 0.090 4.896 1.00 95.75 298 PHE A N 1
ATOM 2534 C CA . PHE A 1 298 ? 12.776 -0.634 4.353 1.00 95.75 298 PHE A CA 1
ATOM 2535 C C . PHE A 1 298 ? 12.615 -2.069 4.867 1.00 95.75 298 PHE A C 1
ATOM 2537 O O . PHE A 1 298 ? 11.525 -2.610 4.783 1.00 95.75 298 PHE A O 1
ATOM 2544 N N . TYR A 1 299 ? 13.672 -2.711 5.374 1.00 94.75 299 TYR A N 1
ATOM 2545 C CA . TYR A 1 299 ? 13.610 -4.129 5.750 1.00 94.75 299 TYR A CA 1
ATOM 2546 C C . TYR A 1 299 ? 13.255 -4.289 7.226 1.00 94.75 299 TYR A C 1
ATOM 2548 O O . TYR A 1 299 ? 14.010 -3.873 8.117 1.00 94.75 299 TYR A O 1
ATOM 2556 N N . LEU A 1 300 ? 12.139 -4.951 7.505 1.00 93.44 300 LEU A N 1
ATOM 2557 C CA . LEU A 1 300 ? 11.722 -5.302 8.851 1.00 93.44 300 LEU A CA 1
ATOM 2558 C C . LEU A 1 300 ? 12.283 -6.676 9.236 1.00 93.44 300 LEU A C 1
ATOM 2560 O O . LEU A 1 300 ? 11.703 -7.711 8.949 1.00 93.44 300 LEU A O 1
ATOM 2564 N N . LYS A 1 301 ? 13.441 -6.672 9.906 1.00 89.94 301 LYS A N 1
ATOM 2565 C CA . LYS A 1 301 ? 14.049 -7.895 10.460 1.00 89.94 301 LYS A CA 1
ATOM 2566 C C . LYS A 1 301 ? 13.529 -8.254 11.852 1.00 89.94 301 LYS A C 1
ATOM 2568 O O . LYS A 1 301 ? 13.439 -9.426 12.193 1.00 89.94 301 LYS A O 1
ATOM 2573 N N . ASP A 1 302 ? 13.222 -7.242 12.657 1.00 91.31 302 ASP A N 1
ATOM 2574 C CA . ASP A 1 302 ? 12.805 -7.400 14.050 1.00 91.31 302 ASP A CA 1
ATOM 2575 C C . ASP A 1 302 ? 11.299 -7.150 14.181 1.00 91.31 302 ASP A C 1
ATOM 2577 O O . ASP A 1 302 ? 10.843 -6.050 14.509 1.00 91.31 302 ASP A O 1
ATOM 2581 N N . ILE A 1 303 ? 10.527 -8.192 13.868 1.00 91.81 303 ILE A N 1
ATOM 2582 C CA . ILE A 1 303 ? 9.060 -8.170 13.904 1.00 91.81 303 ILE A CA 1
ATOM 2583 C C . ILE A 1 303 ? 8.556 -7.859 15.320 1.00 91.81 303 ILE A C 1
ATOM 2585 O O . ILE A 1 303 ? 7.587 -7.118 15.476 1.00 91.81 303 ILE A O 1
ATOM 2589 N N . GLN A 1 304 ? 9.220 -8.371 16.362 1.00 92.19 304 GLN A N 1
ATOM 2590 C CA . GLN A 1 304 ? 8.772 -8.177 17.741 1.00 92.19 304 GLN A CA 1
ATOM 2591 C C . GLN A 1 304 ? 8.931 -6.722 18.191 1.00 92.19 304 GLN A C 1
ATOM 2593 O O . GLN A 1 304 ? 8.020 -6.170 18.813 1.00 92.19 304 GLN A O 1
ATOM 2598 N N . SER A 1 305 ? 10.043 -6.077 17.828 1.00 94.19 305 SER A N 1
ATOM 2599 C CA . SER A 1 305 ? 10.229 -4.641 18.042 1.00 94.19 305 SER A CA 1
ATOM 2600 C C . SER A 1 305 ? 9.163 -3.817 17.320 1.00 94.19 305 SER A C 1
ATOM 2602 O O . SER A 1 305 ? 8.663 -2.852 17.893 1.00 94.19 305 SER A O 1
ATOM 2604 N N . PHE A 1 306 ? 8.766 -4.204 16.105 1.00 95.38 306 PHE A N 1
ATOM 2605 C CA . PHE A 1 306 ? 7.721 -3.493 15.367 1.00 95.38 306 PHE A CA 1
ATOM 2606 C C . PHE A 1 306 ? 6.319 -3.689 15.957 1.00 95.38 306 PHE A C 1
ATOM 2608 O O . PHE A 1 306 ? 5.567 -2.725 16.062 1.00 95.38 306 PHE A O 1
ATOM 2615 N N . ILE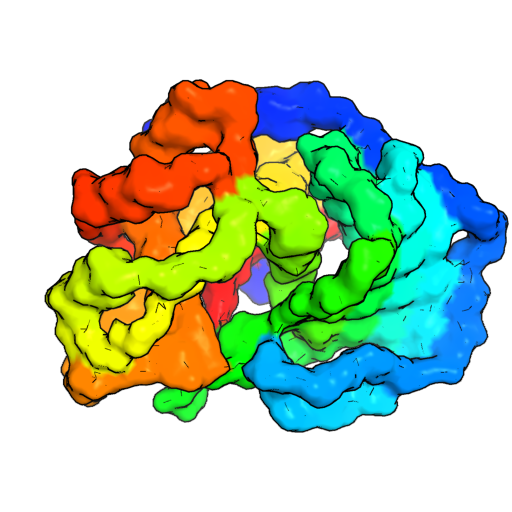 A 1 307 ? 5.981 -4.893 16.429 1.00 95.12 307 ILE A N 1
ATOM 2616 C CA . ILE A 1 307 ? 4.731 -5.124 17.173 1.00 95.12 307 ILE A CA 1
ATOM 2617 C C . ILE A 1 307 ? 4.688 -4.249 18.427 1.00 95.12 307 ILE A C 1
ATOM 2619 O O . ILE A 1 307 ? 3.675 -3.610 18.702 1.00 95.12 307 ILE A O 1
ATOM 2623 N N . ASN A 1 308 ? 5.786 -4.208 19.186 1.00 95.69 308 ASN A N 1
ATOM 2624 C CA . ASN A 1 308 ? 5.868 -3.371 20.380 1.00 95.69 308 ASN A CA 1
ATOM 2625 C C . ASN A 1 308 ? 5.726 -1.884 20.026 1.00 95.69 308 ASN A C 1
ATOM 2627 O O . ASN A 1 308 ? 5.020 -1.178 20.738 1.00 95.69 308 ASN A O 1
ATOM 2631 N N . PHE A 1 309 ? 6.319 -1.441 18.912 1.00 96.50 309 PHE A N 1
ATOM 2632 C CA . PHE A 1 309 ? 6.141 -0.086 18.391 1.00 96.50 309 PHE A CA 1
ATOM 2633 C C . PHE A 1 309 ? 4.669 0.230 18.083 1.00 96.50 309 PHE A C 1
ATOM 2635 O O . PHE A 1 309 ? 4.190 1.276 18.507 1.00 96.50 309 PHE A O 1
ATOM 2642 N N . ILE A 1 310 ? 3.939 -0.656 17.391 1.00 96.56 310 ILE A N 1
ATOM 2643 C CA . ILE A 1 310 ? 2.510 -0.439 17.095 1.00 96.56 310 ILE A CA 1
ATOM 2644 C C . ILE A 1 310 ? 1.720 -0.282 18.399 1.00 96.56 310 ILE A C 1
ATOM 2646 O O . ILE A 1 310 ? 0.986 0.684 18.573 1.00 96.56 310 ILE A O 1
ATOM 2650 N N . ILE A 1 311 ? 1.905 -1.210 19.340 1.00 96.56 311 ILE A N 1
ATOM 2651 C CA . ILE A 1 311 ? 1.151 -1.226 20.600 1.00 96.56 311 ILE A CA 1
ATOM 2652 C C . ILE A 1 311 ? 1.454 0.011 21.456 1.00 96.56 311 ILE A C 1
ATOM 2654 O O . ILE A 1 311 ? 0.552 0.530 22.108 1.00 96.56 311 ILE A O 1
ATOM 2658 N N . SER A 1 312 ? 2.698 0.501 21.446 1.00 96.44 312 SER A N 1
ATOM 2659 C CA . SER A 1 312 ? 3.098 1.680 22.223 1.00 96.44 312 SER A CA 1
ATOM 2660 C C . SER A 1 312 ? 2.663 3.013 21.608 1.00 96.44 312 SER A C 1
ATOM 2662 O O . SER A 1 312 ? 2.873 4.045 22.234 1.00 96.44 312 SER A O 1
ATOM 2664 N N . HIS A 1 313 ? 2.089 3.013 20.403 1.00 95.75 313 HIS A N 1
ATOM 2665 C CA . HIS A 1 313 ? 1.580 4.214 19.734 1.00 95.75 313 HIS A CA 1
ATOM 2666 C C . HIS A 1 313 ? 0.098 4.027 19.399 1.00 95.75 313 HIS A C 1
ATOM 2668 O O . HIS A 1 313 ? -0.259 3.932 18.222 1.00 95.75 313 HIS A O 1
ATOM 2674 N N . PRO A 1 314 ? -0.781 3.923 20.414 1.00 91.62 314 PRO A N 1
ATOM 2675 C CA . PRO A 1 314 ? -2.198 3.647 20.207 1.00 91.62 314 PRO A CA 1
ATOM 2676 C C . PRO A 1 314 ? -2.949 4.815 19.574 1.00 91.62 314 PRO A C 1
ATOM 2678 O O . PRO A 1 314 ? -4.104 4.642 19.204 1.00 91.62 314 PRO A O 1
ATOM 2681 N N . ASP A 1 315 ? -2.323 5.985 19.451 1.00 86.25 315 ASP A N 1
ATOM 2682 C CA . ASP A 1 315 ? -2.970 7.174 18.924 1.00 86.25 315 ASP A CA 1
ATOM 2683 C C . ASP A 1 315 ? -3.352 6.996 17.455 1.00 86.25 315 ASP A C 1
ATOM 2685 O O . ASP A 1 315 ? -2.541 6.639 16.598 1.00 86.25 315 ASP A O 1
ATOM 2689 N N . TYR A 1 316 ? -4.603 7.304 17.147 1.00 89.50 316 TYR A N 1
ATOM 2690 C CA . TYR A 1 316 ? -5.106 7.429 15.789 1.00 89.50 316 TYR A CA 1
ATOM 2691 C C . TYR A 1 316 ? -6.210 8.479 15.762 1.00 89.50 316 TYR A C 1
ATOM 2693 O O . TYR A 1 316 ? -6.769 8.869 16.788 1.00 89.50 316 TYR A O 1
ATOM 2701 N N . LYS A 1 317 ? -6.557 8.929 14.559 1.00 84.44 317 LYS A N 1
ATOM 2702 C CA . LYS A 1 317 ? -7.688 9.825 14.348 1.00 84.44 317 LYS A CA 1
ATOM 2703 C C . LYS A 1 317 ? -8.697 9.178 13.423 1.00 84.44 317 LYS A C 1
ATOM 2705 O O . LYS A 1 317 ? -8.345 8.502 12.457 1.00 84.44 317 LYS A O 1
ATOM 2710 N N . LEU A 1 318 ? -9.964 9.417 13.731 1.00 87.50 318 LEU A N 1
ATOM 2711 C CA . LEU A 1 318 ? -11.079 9.124 12.847 1.00 87.50 318 LEU A CA 1
ATOM 2712 C C . LEU A 1 318 ? -11.602 10.442 12.293 1.00 87.50 318 LEU A C 1
ATOM 2714 O O . LEU A 1 318 ? -11.803 11.406 13.038 1.00 87.50 318 LEU A O 1
ATOM 2718 N N . HIS A 1 319 ? -11.840 10.491 10.987 1.00 86.25 319 HIS A N 1
ATOM 2719 C CA . HIS A 1 319 ? -12.463 11.652 10.375 1.00 86.25 319 HIS A CA 1
ATOM 2720 C C . HIS A 1 319 ? -13.909 11.342 10.022 1.00 86.25 319 HIS A C 1
ATOM 2722 O O . HIS A 1 319 ? -14.183 10.587 9.089 1.00 86.25 319 HIS A O 1
ATOM 2728 N N . LYS A 1 320 ? -14.838 11.951 10.769 1.00 85.00 320 LYS A N 1
ATOM 2729 C CA . LYS A 1 320 ? -16.268 11.827 10.492 1.00 85.00 320 LYS A CA 1
ATOM 2730 C C . LYS A 1 320 ? -16.569 12.347 9.090 1.00 85.00 320 LYS A C 1
ATOM 2732 O O . LYS A 1 320 ? -16.216 13.472 8.740 1.00 85.00 320 LYS A O 1
ATOM 2737 N N . ILE A 1 321 ? -17.254 11.524 8.311 1.00 81.94 321 ILE A N 1
ATOM 2738 C CA . ILE A 1 321 ? -17.652 11.855 6.947 1.00 81.94 321 ILE A CA 1
ATOM 2739 C C . ILE A 1 321 ? -19.048 12.481 6.978 1.00 81.94 321 ILE A C 1
ATOM 2741 O O . ILE A 1 321 ? -19.931 12.008 7.695 1.00 81.94 321 ILE A O 1
ATOM 2745 N N . ARG A 1 322 ? -19.262 13.543 6.193 1.00 81.81 322 ARG A N 1
ATOM 2746 C CA . ARG A 1 322 ? -20.600 14.119 5.997 1.00 81.81 322 ARG A CA 1
ATOM 2747 C C . ARG A 1 322 ? -21.500 13.139 5.234 1.00 81.81 322 ARG A C 1
ATOM 2749 O O . ARG A 1 322 ? -21.049 12.436 4.323 1.00 81.81 322 ARG A O 1
ATOM 2756 N N . LYS A 1 323 ? -22.796 13.140 5.556 1.00 73.12 323 LYS A N 1
ATOM 2757 C CA . LYS A 1 323 ? -23.814 12.441 4.756 1.00 73.12 323 LYS A CA 1
ATOM 2758 C C . LYS A 1 323 ? -23.699 12.921 3.296 1.00 73.12 323 LYS A C 1
ATOM 2760 O O . LYS A 1 323 ? -23.505 14.110 3.064 1.00 73.12 323 LYS A O 1
ATOM 2765 N N . ASN A 1 324 ? -23.740 11.995 2.336 1.00 72.94 324 ASN A N 1
ATOM 2766 C CA . ASN A 1 324 ? -23.569 12.233 0.886 1.00 72.94 324 ASN A CA 1
ATOM 2767 C C . ASN A 1 324 ? -22.174 12.685 0.403 1.00 72.94 324 ASN A C 1
ATOM 2769 O O . ASN A 1 324 ? -22.031 13.175 -0.713 1.00 72.94 324 ASN A O 1
ATOM 2773 N N . SER A 1 325 ? -21.121 12.498 1.198 1.00 84.06 325 SER A N 1
ATOM 2774 C CA . SER A 1 325 ? -19.754 12.665 0.704 1.00 84.06 325 SER A CA 1
ATOM 2775 C C . SER A 1 325 ? -19.401 11.651 -0.394 1.00 84.06 325 SER A C 1
ATOM 2777 O O . SER A 1 325 ? -19.763 10.477 -0.302 1.00 84.06 325 SER A O 1
ATOM 2779 N N . ILE A 1 326 ? -18.583 12.080 -1.361 1.00 85.38 326 ILE A N 1
ATOM 2780 C CA . ILE A 1 326 ? -17.975 11.228 -2.398 1.00 85.38 326 ILE A CA 1
ATOM 2781 C C . ILE A 1 326 ? -17.199 10.027 -1.821 1.00 85.38 326 ILE A C 1
ATOM 2783 O O . ILE A 1 326 ? -17.033 9.015 -2.494 1.00 85.38 326 ILE A O 1
ATOM 2787 N N . PHE A 1 327 ? -16.756 10.101 -0.560 1.00 88.25 327 PHE A N 1
ATOM 2788 C CA . PHE A 1 327 ? -16.014 9.028 0.111 1.00 88.25 327 PHE A CA 1
ATOM 2789 C C . PHE A 1 327 ? -16.905 7.916 0.691 1.00 88.25 327 PHE A C 1
ATOM 2791 O O . PHE A 1 327 ? -16.405 6.849 1.062 1.00 88.25 327 PHE A O 1
ATOM 2798 N N . ASN A 1 328 ? -18.223 8.131 0.781 1.00 84.81 328 ASN A N 1
ATOM 2799 C CA . ASN A 1 328 ? -19.123 7.197 1.463 1.00 84.81 328 ASN A CA 1
ATOM 2800 C C . ASN A 1 328 ? -19.137 5.817 0.805 1.00 84.81 328 ASN A C 1
ATOM 2802 O O . ASN A 1 328 ? -19.095 4.806 1.504 1.00 84.81 328 ASN A O 1
ATOM 2806 N N . ASN A 1 329 ? -19.091 5.765 -0.525 1.00 85.38 329 ASN A N 1
ATOM 2807 C CA . ASN A 1 329 ? -19.288 4.508 -1.242 1.00 85.38 329 ASN A CA 1
ATOM 2808 C C . ASN A 1 329 ? -17.976 3.781 -1.563 1.00 85.38 329 ASN A C 1
ATOM 2810 O O . ASN A 1 329 ? -17.998 2.569 -1.738 1.00 85.38 329 ASN A O 1
ATOM 2814 N N . THR A 1 330 ? -16.834 4.475 -1.600 1.00 89.56 330 THR A N 1
ATOM 2815 C CA . THR A 1 330 ? -15.556 3.886 -2.043 1.00 89.56 330 THR A CA 1
ATOM 2816 C C . THR A 1 330 ? -14.749 3.226 -0.920 1.00 89.56 330 THR A C 1
ATOM 2818 O O . THR A 1 330 ? -14.644 3.779 0.174 1.00 89.56 330 THR A O 1
ATOM 2821 N N . PHE A 1 331 ? -14.107 2.092 -1.209 1.00 90.62 331 PHE A N 1
ATOM 2822 C CA . PHE A 1 331 ? -13.100 1.443 -0.349 1.00 90.62 331 PHE A CA 1
ATOM 2823 C C . PHE A 1 331 ? -11.676 1.498 -0.890 1.00 90.62 331 PHE A C 1
ATOM 2825 O O . PHE A 1 331 ? -10.823 0.690 -0.514 1.00 90.62 331 PHE A O 1
ATOM 2832 N N . ARG A 1 332 ? -11.397 2.486 -1.738 1.00 92.75 332 ARG A N 1
ATOM 2833 C CA . ARG A 1 332 ? -10.023 2.850 -2.079 1.00 92.75 332 ARG A CA 1
ATOM 2834 C C . ARG A 1 332 ? -9.183 2.996 -0.809 1.00 92.75 332 ARG A C 1
ATOM 2836 O O . ARG A 1 332 ? -9.591 3.689 0.127 1.00 92.75 332 ARG A O 1
ATOM 2843 N N . MET A 1 333 ? -8.028 2.342 -0.793 1.00 93.88 333 MET A N 1
ATOM 2844 C CA . MET A 1 333 ? -7.024 2.483 0.266 1.00 93.88 333 MET A CA 1
ATOM 2845 C C . MET A 1 333 ? -6.162 3.729 0.024 1.00 93.88 333 MET A C 1
ATOM 2847 O O . MET A 1 333 ? -5.692 4.355 0.967 1.00 93.88 333 MET A O 1
ATOM 2851 N N . SER A 1 334 ? -6.010 4.106 -1.244 1.00 94.88 334 SER A N 1
ATOM 2852 C CA . SER A 1 334 ? -5.270 5.247 -1.753 1.00 94.88 334 SER A CA 1
ATOM 2853 C C . SER A 1 334 ? -6.103 5.986 -2.800 1.00 94.88 334 SER A C 1
ATOM 2855 O O . SER A 1 334 ? -6.826 5.400 -3.608 1.00 94.88 334 SER A O 1
ATOM 2857 N N . VAL A 1 335 ? -6.002 7.311 -2.785 1.00 93.56 335 VAL A N 1
ATOM 2858 C CA . VAL A 1 335 ? -6.569 8.181 -3.832 1.00 93.56 335 VAL A CA 1
ATOM 2859 C C . VAL A 1 335 ? -5.479 8.818 -4.684 1.00 93.56 335 VAL A C 1
ATOM 2861 O O . VAL A 1 335 ? -5.785 9.502 -5.656 1.00 93.56 335 VAL A O 1
ATOM 2864 N N . ILE A 1 336 ? -4.211 8.606 -4.334 1.00 94.19 336 ILE A N 1
ATOM 2865 C CA . ILE A 1 336 ? -3.072 9.053 -5.120 1.00 94.19 336 ILE A CA 1
ATOM 2866 C C . ILE A 1 336 ? -2.837 8.014 -6.219 1.00 94.19 336 ILE A C 1
ATOM 2868 O O . ILE A 1 336 ? -2.266 6.955 -5.999 1.00 94.19 336 ILE A O 1
ATOM 2872 N N . GLU A 1 337 ? -3.320 8.297 -7.421 1.00 88.94 337 GLU A N 1
ATOM 2873 C CA . GLU A 1 337 ? -3.072 7.481 -8.605 1.00 88.94 337 GLU A CA 1
ATOM 2874 C C . GLU A 1 337 ? -2.040 8.155 -9.505 1.00 88.94 337 GLU A C 1
ATOM 2876 O O . GLU A 1 337 ? -1.995 9.379 -9.668 1.00 88.94 337 GLU A O 1
ATOM 2881 N N . PHE A 1 338 ? -1.188 7.328 -10.093 1.00 82.19 338 PHE A N 1
ATOM 2882 C CA . PHE A 1 338 ? -0.138 7.818 -10.954 1.00 82.19 338 PHE A CA 1
ATOM 2883 C C . PHE A 1 338 ? -0.715 8.179 -12.326 1.00 82.19 338 PHE A C 1
ATOM 2885 O O . PHE A 1 338 ? -0.991 7.296 -13.133 1.00 82.19 338 PHE A O 1
ATOM 2892 N N . ASN A 1 339 ? -0.919 9.463 -12.604 1.00 70.56 339 ASN A N 1
ATOM 2893 C CA . ASN A 1 339 ? -1.287 9.937 -13.937 1.00 70.56 339 ASN A CA 1
ATOM 2894 C C . ASN A 1 339 ? -0.077 10.641 -14.531 1.00 70.56 339 ASN A C 1
ATOM 2896 O O . ASN A 1 339 ? 0.354 11.657 -13.993 1.00 70.56 339 ASN A O 1
ATOM 2900 N N . LEU A 1 340 ? 0.458 10.122 -15.636 1.00 50.22 340 LEU A N 1
ATOM 2901 C CA . LEU A 1 340 ? 1.368 10.927 -16.439 1.00 50.22 340 LEU A CA 1
ATOM 2902 C C . LEU A 1 340 ? 0.581 12.130 -16.982 1.00 50.22 340 LEU A C 1
ATOM 2904 O O . LEU A 1 340 ? -0.595 11.958 -17.339 1.00 50.22 340 LEU A O 1
ATOM 2908 N N . PRO A 1 341 ? 1.186 13.327 -17.069 1.00 43.25 341 PRO A N 1
ATOM 2909 C CA . PRO A 1 341 ? 0.618 14.374 -17.902 1.00 43.25 341 PRO A CA 1
ATOM 2910 C C . PRO A 1 341 ? 0.397 13.780 -19.297 1.00 43.25 341 PRO A C 1
ATOM 2912 O O . PRO A 1 341 ? 1.267 13.081 -19.825 1.00 43.25 341 PRO A O 1
ATOM 2915 N N . ARG A 1 342 ? -0.801 13.982 -19.862 1.00 37.28 342 ARG A N 1
ATOM 2916 C CA . ARG A 1 342 ? -1.042 13.678 -21.276 1.00 37.28 342 ARG A CA 1
ATOM 2917 C C . ARG A 1 342 ? -0.072 14.571 -22.046 1.00 37.28 342 ARG A C 1
ATOM 2919 O O . ARG A 1 342 ? -0.278 15.780 -22.053 1.00 37.28 342 ARG A O 1
ATOM 2926 N N . ARG A 1 343 ? 1.019 13.992 -22.547 1.00 28.36 343 ARG A N 1
ATOM 2927 C CA . ARG A 1 343 ? 1.881 14.675 -23.509 1.00 28.36 343 ARG A CA 1
ATOM 2928 C C . ARG A 1 343 ? 1.116 14.891 -24.799 1.00 28.36 343 ARG A C 1
ATOM 2930 O O . ARG A 1 343 ? 0.341 13.972 -25.159 1.00 28.36 343 ARG A O 1
#